Protein AF-A0A8J7P885-F1 (afdb_monomer_lite)

Sequence (194 aa):
MKILTWLSIIPIVLAYNNTQVEKDDLTDRPTIQYDEIVGMGQVSAHTYLARAQAAFRNQSYAKALTLARKTLSLDEDEIEAHLIIAQVLEKKLSTQTEKDPKMMGECVRHWLVVLRAGTGEESGTNYKGMGGIFDHLYKDDEHYITARQHLKNLVGRAPKAWETNARYMKNVLGIEAQTEASGKIISKVKKTEE

Organism: NCBI:txid1906157

Radius of gyration: 26.98 Å; chains: 1; bounding box: 65×98×44 Å

Foldseek 3Di:
DDDDDDDDPDPPPPPPPPPPPPPPPPPPPPPVPCVVVVPPDDQALVNLLVVLVVCVVVVVLVSNLVSLVVSCVRPVLPLSSLVSNLVSLVVVQVPDPDGQLQSLLSSLLSLVSLLCNQACPVVPPCDPVPCGPPPRCPDNVPSNVVSQVSNCVSQVHGDDSPADPVRVSPVRGDPNNPPDPPPDDDDDDDDDDD

InterPro domains:
  IPR011990 Tetratricopeptide-like helical domain superfamily [G3DSA:1.25.40.10] (31-168)
  IPR011990 Tetratricopeptide-like helical domain superfamily [SSF48452] (34-91)

pLDDT: mean 70.59, std 21.62, range [34.53, 96.31]

Secondary structure (DSSP, 8-state):
-------------------------TT-S----GGGTTTTS---HHHHHHHHHHHHHTT-HHHHHHHHHHHHHH-TT-HHHHHHHHHHHHHHHHT-SS--HHHHHHHHHHHHHHHHTT-TTTTT--TTSSSTTTSSTTTSHHHHHHHHHHHHHHHS-PPPTT--HHHHHHHHS-GGG------PPPP-------

Structure (mmCIF, N/CA/C/O backbone):
data_AF-A0A8J7P885-F1
#
_entry.id   AF-A0A8J7P885-F1
#
loop_
_atom_site.group_PDB
_atom_site.id
_atom_site.type_symbol
_atom_site.label_atom_id
_atom_site.label_alt_id
_atom_site.label_comp_id
_atom_site.label_asym_id
_atom_site.label_entity_id
_atom_site.label_seq_id
_atom_site.pdbx_PDB_ins_code
_atom_site.Cartn_x
_atom_site.Cartn_y
_atom_site.Cartn_z
_atom_site.occupancy
_atom_site.B_iso_or_equiv
_atom_site.auth_seq_id
_atom_site.auth_comp_id
_atom_site.auth_asym_id
_atom_site.auth_atom_id
_atom_site.pdbx_PDB_model_num
ATOM 1 N N . MET A 1 1 ? -51.587 66.641 14.653 1.00 37.72 1 MET A N 1
ATOM 2 C CA . MET A 1 1 ? -51.486 66.829 13.184 1.00 37.72 1 MET A CA 1
ATOM 3 C C . MET A 1 1 ? -50.259 66.047 12.724 1.00 37.72 1 MET A C 1
ATOM 5 O O . MET A 1 1 ? -49.204 66.300 13.276 1.00 37.72 1 MET A O 1
ATOM 9 N N . LYS A 1 2 ? -50.437 64.884 12.064 1.00 40.84 2 LYS A N 1
ATOM 10 C CA . LYS A 1 2 ? -50.201 64.672 10.609 1.00 40.84 2 LYS A CA 1
ATOM 11 C C . LYS A 1 2 ? -48.736 65.045 10.245 1.00 40.84 2 LYS A C 1
ATOM 13 O O . LYS A 1 2 ? -48.404 66.203 10.412 1.00 40.84 2 LYS A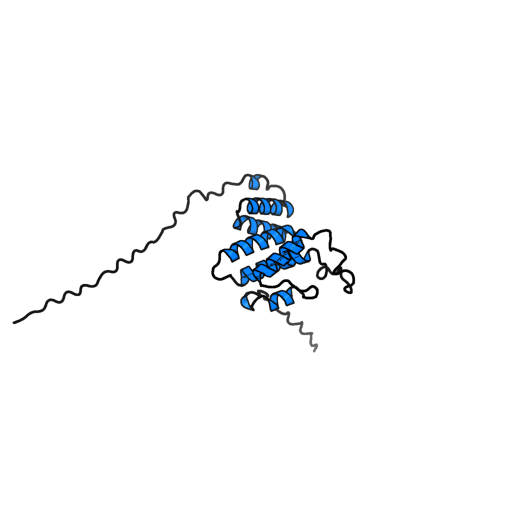 O 1
ATOM 18 N N . ILE A 1 3 ? -47.830 64.198 9.729 1.00 45.34 3 ILE A N 1
ATOM 19 C CA . ILE A 1 3 ? -47.924 62.998 8.869 1.00 45.34 3 ILE A CA 1
ATOM 20 C C . ILE A 1 3 ? -46.605 62.195 8.976 1.00 45.34 3 ILE A C 1
ATOM 22 O O . ILE A 1 3 ? -45.551 62.754 9.263 1.00 45.34 3 ILE A O 1
ATOM 26 N N . LEU A 1 4 ? -46.714 60.888 8.727 1.00 49.19 4 LEU A N 1
ATOM 27 C CA . LEU A 1 4 ? -45.675 59.880 8.523 1.00 49.19 4 LEU A CA 1
ATOM 28 C C . LEU A 1 4 ? -44.536 60.308 7.581 1.00 49.19 4 LEU A C 1
ATOM 30 O O . LEU A 1 4 ? -44.807 60.833 6.506 1.00 49.19 4 LEU A O 1
ATOM 34 N N . THR A 1 5 ? -43.326 59.818 7.862 1.00 53.31 5 THR A N 1
ATOM 35 C CA . THR A 1 5 ? -42.459 59.218 6.832 1.00 53.31 5 THR A CA 1
ATOM 36 C C . THR A 1 5 ? -41.765 57.987 7.409 1.00 53.31 5 THR A C 1
ATOM 38 O O . THR A 1 5 ? -40.911 58.086 8.286 1.00 53.31 5 THR A O 1
ATOM 41 N N . TRP A 1 6 ? -42.180 56.817 6.926 1.00 48.69 6 TRP A N 1
ATOM 42 C CA . TRP A 1 6 ? -41.486 55.544 7.082 1.00 48.69 6 TRP A CA 1
ATOM 43 C C . TRP A 1 6 ? -40.169 55.577 6.299 1.00 48.69 6 TRP A C 1
ATOM 45 O O . TRP A 1 6 ? -40.192 55.794 5.090 1.00 48.69 6 TRP A O 1
ATOM 55 N N . LEU A 1 7 ? -39.044 55.301 6.956 1.00 48.69 7 LEU A N 1
ATOM 56 C CA . LEU A 1 7 ? -37.799 54.916 6.292 1.00 48.69 7 LEU A CA 1
ATOM 57 C C . LEU A 1 7 ? -37.291 53.638 6.954 1.00 48.69 7 LEU A C 1
ATOM 59 O O . LEU A 1 7 ? -36.678 53.649 8.018 1.00 48.69 7 LEU A O 1
ATOM 63 N N . SER A 1 8 ? -37.623 52.520 6.314 1.00 48.50 8 SER A N 1
ATOM 64 C CA . SER A 1 8 ? -37.053 51.207 6.574 1.00 48.50 8 SER A CA 1
ATOM 65 C C . SER A 1 8 ? -35.546 51.259 6.321 1.00 48.50 8 SER A C 1
ATOM 67 O O . SER A 1 8 ? -35.103 51.285 5.172 1.00 48.50 8 SER A O 1
ATOM 69 N N . ILE A 1 9 ? -34.752 51.262 7.386 1.00 50.84 9 ILE A N 1
ATOM 70 C CA . ILE A 1 9 ? -33.314 51.017 7.292 1.00 50.84 9 ILE A CA 1
ATOM 71 C C . ILE A 1 9 ? -33.153 49.499 7.221 1.00 50.84 9 ILE A C 1
ATOM 73 O O . ILE A 1 9 ? -33.123 48.811 8.236 1.00 50.84 9 ILE A O 1
ATOM 77 N N . ILE A 1 10 ? -33.129 48.973 5.998 1.00 51.78 10 ILE A N 1
ATOM 78 C CA . ILE A 1 10 ? -32.665 47.616 5.718 1.00 51.78 10 ILE A CA 1
ATOM 79 C C . ILE A 1 10 ? -31.134 47.692 5.767 1.00 51.78 10 ILE A C 1
ATOM 81 O O . ILE A 1 10 ? -30.555 48.378 4.920 1.00 51.78 10 ILE A O 1
ATOM 85 N N . PRO A 1 11 ? -30.443 47.046 6.722 1.00 49.09 11 PRO A N 1
ATOM 86 C CA . PRO A 1 11 ? -29.003 46.909 6.615 1.00 49.09 11 PRO A CA 1
ATOM 87 C C . PRO A 1 11 ? -28.717 46.000 5.419 1.00 49.09 11 PRO A C 1
ATOM 89 O O . PRO A 1 11 ? -28.990 44.800 5.442 1.00 49.09 11 PRO A O 1
ATOM 92 N N . ILE A 1 12 ? -28.196 46.600 4.348 1.00 52.88 12 ILE A N 1
ATOM 93 C CA . ILE A 1 12 ? -27.575 45.894 3.233 1.00 52.88 12 ILE A CA 1
ATOM 94 C C . ILE A 1 12 ? -26.376 45.158 3.831 1.00 52.88 12 ILE A C 1
ATOM 96 O O . ILE A 1 12 ? -25.311 45.735 4.050 1.00 52.88 12 ILE A O 1
ATOM 100 N N . VAL A 1 13 ? -26.578 43.882 4.155 1.00 50.31 13 VAL A N 1
ATOM 101 C CA . VAL A 1 13 ? -25.497 42.935 4.395 1.00 50.31 13 VAL A CA 1
ATOM 102 C C . VAL A 1 13 ? -24.758 42.829 3.068 1.00 50.31 13 VAL A C 1
ATOM 104 O O . VAL A 1 13 ? -25.179 42.121 2.155 1.00 50.31 13 VAL A O 1
ATOM 107 N N . LEU A 1 14 ? -23.683 43.606 2.939 1.00 49.16 14 LEU A N 1
ATOM 108 C CA . LEU A 1 14 ? -22.639 43.386 1.951 1.00 49.16 14 LEU A CA 1
ATOM 109 C C . LEU A 1 14 ? -22.071 41.996 2.232 1.00 49.16 14 LEU A C 1
ATOM 111 O O . LEU A 1 14 ? -21.162 41.825 3.043 1.00 49.16 14 LEU A O 1
ATOM 115 N N . ALA A 1 15 ? -22.664 40.991 1.591 1.00 48.06 15 ALA A N 1
ATOM 116 C CA . ALA A 1 15 ? -22.045 39.699 1.407 1.00 48.06 15 ALA A CA 1
ATOM 117 C C . ALA A 1 15 ? -20.726 39.968 0.683 1.00 48.06 15 ALA A C 1
ATOM 119 O O . ALA A 1 15 ? -20.687 40.254 -0.514 1.00 48.06 15 ALA A O 1
ATOM 120 N N . TYR A 1 16 ? -19.647 39.956 1.458 1.00 43.72 16 TYR A N 1
ATOM 121 C CA . TYR A 1 16 ? -18.289 39.918 0.961 1.00 43.72 16 TYR A CA 1
ATOM 122 C C . TYR A 1 16 ? -18.133 38.553 0.286 1.00 43.72 16 TYR A C 1
ATOM 124 O O . TYR A 1 16 ? -17.687 37.583 0.896 1.00 43.72 16 TYR A O 1
ATOM 132 N N . ASN A 1 17 ? -18.598 38.452 -0.960 1.00 48.84 17 ASN A N 1
ATOM 133 C CA . ASN A 1 17 ? -18.293 37.338 -1.841 1.00 48.84 17 ASN A CA 1
ATOM 134 C C . ASN A 1 17 ? -16.797 37.420 -2.129 1.00 48.84 17 ASN A C 1
ATOM 136 O O . ASN A 1 17 ? -16.355 38.006 -3.113 1.00 48.84 17 ASN A O 1
ATOM 140 N N . ASN A 1 18 ? -16.013 36.843 -1.223 1.00 49.97 18 ASN A N 1
ATOM 141 C CA . ASN A 1 18 ? -14.626 36.496 -1.447 1.00 49.97 18 ASN A CA 1
ATOM 142 C C . ASN A 1 18 ? -14.597 35.307 -2.413 1.00 49.97 18 ASN A C 1
ATOM 144 O O . ASN A 1 18 ? -14.267 34.184 -2.042 1.00 49.97 18 ASN A O 1
ATOM 148 N N . THR A 1 19 ? -15.002 35.543 -3.659 1.00 46.47 19 THR A N 1
ATOM 149 C CA . THR A 1 19 ? -14.636 34.678 -4.770 1.00 46.47 19 THR A CA 1
ATOM 150 C C . THR A 1 19 ? -13.154 34.918 -5.004 1.00 46.47 19 THR A C 1
ATOM 152 O O . THR A 1 19 ? -12.766 35.800 -5.770 1.00 46.47 19 THR A O 1
ATOM 155 N N . GLN A 1 20 ? -12.321 34.167 -4.286 1.00 34.53 20 GLN A N 1
ATOM 156 C CA . GLN A 1 20 ? -10.961 33.899 -4.723 1.00 34.53 20 GLN A CA 1
ATOM 157 C C . GLN A 1 20 ? -11.100 33.176 -6.061 1.00 34.53 20 GLN A C 1
ATOM 159 O O . GLN A 1 20 ? -11.311 31.969 -6.115 1.00 34.53 20 GLN A O 1
ATOM 164 N N . VAL A 1 21 ? -11.094 33.956 -7.140 1.00 44.78 21 VAL A N 1
ATOM 165 C CA . VAL A 1 21 ? -10.789 33.459 -8.474 1.00 44.78 21 VAL A CA 1
ATOM 166 C C . VAL A 1 21 ? -9.353 32.974 -8.363 1.00 44.78 21 VAL A C 1
ATOM 168 O O . VAL A 1 21 ? -8.416 33.775 -8.341 1.00 44.78 21 VAL A O 1
ATOM 171 N N . GLU A 1 22 ? -9.221 31.671 -8.138 1.00 44.81 22 GLU A N 1
ATOM 172 C CA . GLU A 1 22 ? -7.973 30.932 -8.207 1.00 44.81 22 GLU A CA 1
ATOM 173 C C . GLU A 1 22 ? -7.307 31.333 -9.522 1.00 44.81 22 GLU A C 1
ATOM 175 O O . GLU A 1 22 ? -7.847 31.134 -10.609 1.00 44.81 22 GLU A O 1
ATOM 180 N N . LYS A 1 23 ? -6.199 32.067 -9.413 1.00 41.03 23 LYS A N 1
ATOM 181 C CA . LYS A 1 23 ? -5.384 32.407 -10.569 1.00 41.03 23 LYS A CA 1
ATOM 182 C C . LYS A 1 23 ? -4.807 31.089 -11.048 1.00 41.03 23 LYS A C 1
ATOM 184 O O . LYS A 1 23 ? -3.901 30.580 -10.395 1.00 41.03 23 LYS A O 1
ATOM 189 N N . ASP A 1 24 ? -5.340 30.575 -12.149 1.00 47.22 24 ASP A N 1
ATOM 190 C CA . ASP A 1 24 ? -4.709 29.513 -12.921 1.00 47.22 24 ASP A CA 1
ATOM 191 C C . ASP A 1 24 ? -3.249 29.918 -13.149 1.00 47.22 24 ASP A C 1
ATOM 193 O O . ASP A 1 24 ? -2.937 30.865 -13.882 1.00 47.22 24 ASP A O 1
ATOM 197 N N . ASP A 1 25 ? -2.356 29.265 -12.410 1.00 50.19 25 ASP A N 1
ATOM 198 C CA . ASP A 1 25 ? -0.925 29.465 -12.503 1.00 50.19 25 ASP A CA 1
ATOM 199 C C . ASP A 1 25 ? -0.502 29.018 -13.905 1.00 50.19 25 ASP A C 1
ATOM 201 O O . ASP A 1 25 ? -0.492 27.835 -14.247 1.00 50.19 25 ASP A O 1
ATOM 205 N N . LEU A 1 26 ? -0.170 29.999 -14.743 1.00 49.28 26 LEU A N 1
ATOM 206 C CA . LEU A 1 26 ? 0.285 29.847 -16.124 1.00 49.28 26 LEU A CA 1
ATOM 207 C C . LEU A 1 26 ? 1.691 29.204 -16.213 1.00 49.28 26 LEU A C 1
ATOM 209 O O . LEU A 1 26 ? 2.454 29.480 -17.142 1.00 49.28 26 LEU A O 1
ATOM 213 N N . THR A 1 27 ? 2.050 28.358 -15.247 1.00 49.47 27 THR A N 1
ATOM 214 C CA . THR A 1 27 ? 3.213 27.468 -15.256 1.00 49.47 27 THR A CA 1
ATOM 215 C C . THR A 1 27 ? 2.847 26.003 -15.499 1.00 49.47 27 THR A C 1
ATOM 217 O O . THR A 1 27 ? 3.754 25.214 -15.763 1.00 49.47 27 THR A O 1
ATOM 220 N N . ASP A 1 28 ? 1.557 25.647 -15.580 1.00 47.31 28 ASP A N 1
ATOM 221 C CA . ASP A 1 28 ? 1.092 24.316 -16.013 1.00 47.31 28 ASP A CA 1
ATOM 222 C C . ASP A 1 28 ? 1.153 24.139 -17.544 1.00 47.31 28 ASP A C 1
ATOM 224 O O . ASP A 1 28 ? 0.242 23.660 -18.219 1.00 47.31 28 ASP A O 1
ATOM 228 N N . ARG A 1 29 ? 2.270 24.559 -18.143 1.00 42.81 29 ARG A N 1
ATOM 229 C CA . ARG A 1 29 ? 2.693 23.938 -19.394 1.00 42.81 29 ARG A CA 1
ATOM 230 C C . ARG A 1 29 ? 3.245 22.583 -18.976 1.00 42.81 29 ARG A C 1
ATOM 232 O O . ARG A 1 29 ? 4.101 22.578 -18.087 1.00 42.81 29 ARG A O 1
ATOM 239 N N . PRO A 1 30 ? 2.855 21.459 -19.603 1.00 43.66 30 PRO A N 1
ATOM 240 C CA . PRO A 1 30 ? 3.624 20.244 -19.442 1.00 43.66 30 PRO A CA 1
ATOM 241 C C . PRO A 1 30 ? 5.029 20.597 -19.921 1.00 43.66 30 PRO A C 1
ATOM 243 O O . PRO A 1 30 ? 5.292 20.739 -21.116 1.00 43.66 30 PRO A O 1
ATOM 246 N N . THR A 1 31 ? 5.940 20.829 -18.977 1.00 48.66 31 THR A N 1
ATOM 247 C CA . THR A 1 31 ? 7.351 20.669 -19.259 1.00 48.66 31 THR A CA 1
ATOM 248 C C . THR A 1 31 ? 7.401 19.235 -19.722 1.00 48.66 31 THR A C 1
ATOM 250 O O . THR A 1 31 ? 7.135 18.335 -18.926 1.00 48.66 31 THR A O 1
ATOM 253 N N . ILE A 1 32 ? 7.594 19.045 -21.029 1.00 50.31 32 ILE A N 1
ATOM 254 C CA . ILE A 1 32 ? 7.905 17.748 -21.611 1.00 50.31 32 ILE A CA 1
ATOM 255 C C . ILE A 1 32 ? 9.106 17.295 -20.801 1.00 50.31 32 ILE A C 1
ATOM 257 O O . ILE A 1 32 ? 10.227 17.782 -20.964 1.00 50.31 32 ILE A O 1
ATOM 261 N N . GLN A 1 33 ? 8.820 16.502 -19.777 1.00 50.44 33 GLN A N 1
ATOM 262 C CA . GLN A 1 33 ? 9.817 16.053 -18.843 1.00 50.44 33 GLN A CA 1
ATOM 263 C C . GLN A 1 33 ? 10.689 15.176 -19.724 1.00 50.44 33 GLN A C 1
ATOM 265 O O . GLN A 1 33 ? 10.149 14.333 -20.430 1.00 50.44 33 GLN A O 1
ATOM 270 N N . TYR A 1 34 ? 12.004 15.394 -19.748 1.00 46.97 34 TYR A N 1
ATOM 271 C CA . TYR A 1 34 ? 12.938 14.639 -20.601 1.00 46.97 34 TYR A CA 1
ATOM 272 C C . TYR A 1 34 ? 12.714 13.106 -20.556 1.00 46.97 34 TYR A C 1
ATOM 274 O O . TYR A 1 34 ? 13.082 12.392 -21.481 1.00 46.97 34 TYR A O 1
ATOM 282 N N . ASP A 1 35 ? 12.033 12.621 -19.518 1.00 52.00 35 ASP A N 1
ATOM 283 C CA . ASP A 1 35 ? 11.450 11.290 -19.350 1.00 52.00 35 ASP A CA 1
ATOM 284 C C . ASP A 1 35 ? 10.507 10.805 -20.485 1.00 52.00 35 ASP A C 1
ATOM 286 O O . ASP A 1 35 ? 10.425 9.601 -20.735 1.00 52.00 35 ASP A O 1
ATOM 290 N N . GLU A 1 36 ? 9.803 11.700 -21.184 1.00 50.88 36 GLU A N 1
ATOM 291 C CA . GLU A 1 36 ? 8.942 11.387 -22.339 1.00 50.88 36 GLU A CA 1
ATOM 292 C C . GLU A 1 36 ? 9.771 11.137 -23.611 1.00 50.88 36 GLU A C 1
ATOM 294 O O . GLU A 1 36 ? 9.408 10.310 -24.444 1.00 50.88 36 GLU A O 1
ATOM 299 N N . ILE A 1 37 ? 10.955 11.754 -23.715 1.00 50.09 37 ILE A N 1
ATOM 300 C CA . ILE A 1 37 ? 11.879 11.604 -24.854 1.00 50.09 37 ILE A CA 1
ATOM 301 C C . ILE A 1 37 ? 12.610 10.245 -24.813 1.00 50.09 37 ILE A C 1
ATOM 303 O O . ILE A 1 37 ? 13.047 9.738 -25.842 1.00 50.09 37 ILE A O 1
ATOM 307 N N . VAL A 1 38 ? 12.651 9.579 -23.655 1.00 54.59 38 VAL A N 1
ATOM 308 C CA . VAL A 1 38 ? 13.137 8.189 -23.517 1.00 54.59 38 VAL A CA 1
ATOM 309 C C . VAL A 1 38 ? 12.048 7.158 -23.910 1.00 54.59 38 VAL A C 1
ATOM 311 O O . VAL A 1 38 ? 12.268 5.951 -23.863 1.00 54.59 38 VAL A O 1
ATOM 314 N N . GLY A 1 39 ? 10.858 7.612 -24.326 1.00 52.38 39 GLY A N 1
ATOM 315 C CA . GLY A 1 39 ? 9.650 6.807 -24.551 1.00 52.38 39 GLY A CA 1
ATOM 316 C C . GLY A 1 39 ? 9.472 6.146 -25.926 1.00 52.38 39 GLY A C 1
ATOM 317 O O . GLY A 1 39 ? 8.345 5.794 -26.259 1.00 52.38 39 GLY A O 1
ATOM 318 N N . MET A 1 40 ? 10.523 5.952 -26.734 1.00 49.97 40 MET A N 1
ATOM 319 C CA . MET A 1 40 ? 10.428 5.117 -27.955 1.00 49.97 40 MET A CA 1
ATOM 320 C C . MET A 1 40 ? 10.740 3.627 -27.715 1.00 49.97 40 MET A C 1
ATOM 322 O O . MET A 1 40 ? 10.742 2.835 -28.654 1.00 49.97 40 MET A O 1
ATOM 326 N N . GLY A 1 41 ? 10.998 3.227 -26.467 1.00 56.41 41 GLY A N 1
ATOM 327 C CA . GLY A 1 41 ? 11.028 1.827 -26.041 1.00 56.41 41 GLY A CA 1
ATOM 328 C C . GLY A 1 41 ? 9.778 1.512 -25.226 1.00 56.41 41 GLY A C 1
ATOM 329 O O . GLY A 1 41 ? 9.316 2.364 -24.466 1.00 56.41 41 GLY A O 1
ATOM 330 N N . GLN A 1 42 ? 9.212 0.311 -25.374 1.00 60.06 42 GLN A N 1
ATOM 331 C CA . GLN A 1 42 ? 8.089 -0.115 -24.537 1.00 60.06 42 GLN A CA 1
ATOM 332 C C . GLN A 1 42 ? 8.452 0.049 -23.056 1.00 60.06 42 GLN A C 1
ATOM 334 O O . GLN A 1 42 ? 9.415 -0.544 -22.572 1.00 60.06 42 GLN A O 1
ATOM 339 N N . VAL A 1 43 ? 7.709 0.902 -22.352 1.00 72.00 43 VAL A N 1
ATOM 340 C CA . VAL A 1 43 ? 7.954 1.194 -20.939 1.00 72.00 43 VAL A CA 1
ATOM 341 C C . VAL A 1 43 ? 7.520 -0.026 -20.129 1.00 72.00 43 VAL A C 1
ATOM 343 O O . VAL A 1 43 ? 6.342 -0.377 -20.127 1.00 72.00 43 VAL A O 1
ATOM 346 N N . SER A 1 44 ? 8.468 -0.691 -19.468 1.00 86.06 44 SER A N 1
ATOM 347 C CA . SER A 1 44 ? 8.196 -1.879 -18.654 1.00 86.06 44 SER A CA 1
ATOM 348 C C . SER A 1 44 ? 7.613 -1.511 -17.283 1.00 86.06 44 SER A C 1
ATOM 350 O O . SER A 1 44 ? 7.719 -0.362 -16.834 1.00 86.06 44 SER A O 1
ATOM 352 N N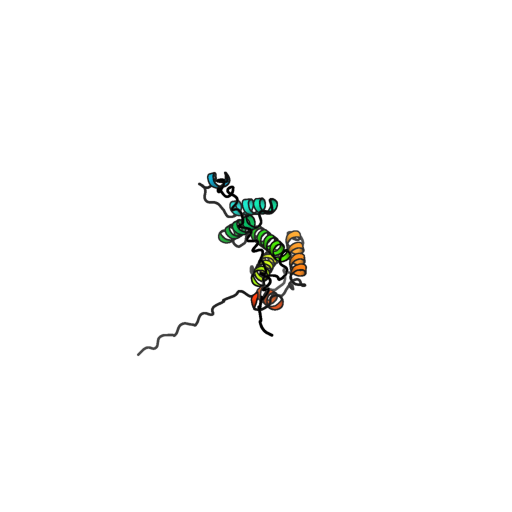 . ALA A 1 45 ? 7.035 -2.496 -16.584 1.00 86.38 45 ALA A N 1
ATOM 353 C CA . ALA A 1 45 ? 6.551 -2.343 -15.207 1.00 86.38 45 ALA A CA 1
ATOM 354 C C . ALA A 1 45 ? 7.633 -1.751 -14.282 1.00 86.38 45 ALA A C 1
ATOM 356 O O . ALA A 1 45 ? 7.374 -0.800 -13.540 1.00 86.38 45 ALA A O 1
ATOM 357 N N . HIS A 1 46 ? 8.876 -2.222 -14.431 1.00 86.81 46 HIS A N 1
ATOM 358 C CA . HIS A 1 46 ? 10.039 -1.739 -13.690 1.00 86.81 46 HIS A CA 1
ATOM 359 C C . HIS A 1 46 ? 10.316 -0.243 -13.913 1.00 86.81 46 HIS A C 1
ATOM 361 O O . HIS A 1 46 ? 10.583 0.495 -12.965 1.00 86.81 46 HIS A O 1
ATOM 367 N N . THR A 1 47 ? 10.208 0.249 -15.152 1.00 89.69 47 THR A N 1
ATOM 368 C CA . THR A 1 47 ? 10.397 1.680 -15.437 1.00 89.69 47 THR A CA 1
ATOM 369 C C . THR A 1 47 ? 9.312 2.533 -14.778 1.00 89.69 47 THR A C 1
ATOM 371 O O . THR A 1 47 ? 9.613 3.592 -14.220 1.00 89.69 47 THR A O 1
ATOM 374 N N . TYR A 1 48 ? 8.053 2.085 -14.802 1.00 93.12 48 TYR A N 1
ATOM 375 C CA . TYR A 1 48 ? 6.977 2.776 -14.086 1.00 93.12 48 TYR A CA 1
ATOM 376 C C . TYR A 1 48 ? 7.202 2.773 -12.574 1.00 93.12 48 TYR A C 1
ATOM 378 O O . TYR A 1 48 ? 7.015 3.816 -11.943 1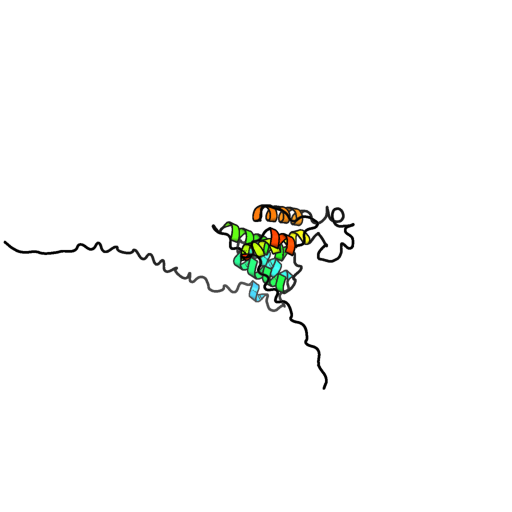.00 93.12 48 TYR A O 1
ATOM 386 N N . LEU A 1 49 ? 7.682 1.660 -12.015 1.00 91.31 49 LEU A N 1
ATOM 387 C CA . LEU A 1 49 ? 7.970 1.539 -10.590 1.00 91.31 49 LEU A CA 1
ATOM 388 C C . LEU A 1 49 ? 9.086 2.492 -10.152 1.00 91.31 49 LEU A C 1
ATOM 390 O O . LEU A 1 49 ? 8.904 3.266 -9.213 1.00 91.31 49 LEU A O 1
ATOM 394 N N . ALA A 1 50 ? 10.211 2.513 -10.871 1.00 92.44 50 ALA A N 1
ATOM 395 C CA . ALA A 1 50 ? 11.331 3.404 -10.567 1.00 92.44 50 ALA A CA 1
ATOM 396 C C . ALA A 1 50 ? 10.901 4.884 -10.581 1.00 92.44 50 ALA A C 1
ATOM 398 O O . ALA A 1 50 ? 11.269 5.670 -9.699 1.00 92.44 50 ALA A O 1
ATOM 399 N N . ARG A 1 51 ? 10.051 5.266 -11.545 1.00 93.19 51 ARG A N 1
ATOM 400 C CA . ARG A 1 51 ? 9.456 6.609 -11.614 1.00 93.19 51 ARG A CA 1
ATOM 401 C C . ARG A 1 51 ? 8.470 6.866 -10.473 1.00 93.19 51 ARG A C 1
ATOM 403 O O . ARG A 1 51 ? 8.448 7.978 -9.944 1.00 93.19 51 ARG A O 1
ATOM 410 N N . ALA A 1 52 ? 7.670 5.873 -10.080 1.00 93.94 52 ALA A N 1
ATOM 411 C CA . ALA A 1 52 ? 6.754 5.977 -8.945 1.00 93.94 52 ALA A CA 1
ATOM 412 C C . ALA A 1 52 ? 7.522 6.219 -7.639 1.00 93.94 52 ALA A C 1
ATOM 414 O O . ALA A 1 52 ? 7.187 7.142 -6.899 1.00 93.94 52 ALA A O 1
ATOM 415 N N . GLN A 1 53 ? 8.604 5.471 -7.404 1.00 94.12 53 GLN A N 1
ATOM 416 C CA . GLN A 1 53 ? 9.489 5.641 -6.250 1.00 94.12 53 GLN A CA 1
ATOM 417 C C . GLN A 1 53 ? 10.141 7.028 -6.235 1.00 94.12 53 GLN A C 1
ATOM 419 O O . GLN A 1 53 ? 10.163 7.697 -5.202 1.00 94.12 53 GLN A O 1
ATOM 424 N N . ALA A 1 54 ? 10.643 7.501 -7.380 1.00 94.38 54 ALA A N 1
ATOM 425 C CA . ALA A 1 54 ? 11.199 8.848 -7.490 1.00 94.38 54 ALA A CA 1
ATOM 426 C C . ALA A 1 54 ? 10.148 9.927 -7.182 1.00 94.38 54 ALA A C 1
ATOM 428 O O . ALA A 1 54 ? 10.406 10.836 -6.393 1.00 94.38 54 ALA A O 1
ATOM 429 N N . ALA A 1 55 ? 8.941 9.802 -7.742 1.00 94.75 55 ALA A N 1
ATOM 430 C CA . ALA A 1 55 ? 7.836 10.712 -7.458 1.00 94.75 55 ALA A CA 1
ATOM 431 C C . ALA A 1 55 ? 7.426 10.679 -5.975 1.00 94.75 55 ALA A C 1
ATOM 433 O O . ALA A 1 55 ? 7.160 11.731 -5.396 1.00 94.75 55 ALA A O 1
ATOM 434 N N . PHE A 1 56 ? 7.421 9.500 -5.347 1.00 94.56 56 PHE A N 1
ATOM 435 C CA . PHE A 1 56 ? 7.111 9.337 -3.929 1.00 94.56 56 PHE A CA 1
ATOM 436 C C . PHE A 1 56 ? 8.148 10.023 -3.031 1.00 94.56 56 PHE A C 1
ATOM 438 O O . PHE A 1 56 ? 7.771 10.792 -2.145 1.00 94.56 56 PHE A O 1
ATOM 445 N N . ARG A 1 57 ? 9.449 9.831 -3.305 1.00 93.25 57 ARG A N 1
ATOM 446 C CA . ARG A 1 57 ? 10.546 10.524 -2.599 1.00 93.25 57 ARG A CA 1
ATOM 447 C C . ARG A 1 57 ? 10.452 12.045 -2.735 1.00 93.25 57 ARG A C 1
ATOM 449 O O . ARG A 1 57 ? 10.680 12.762 -1.767 1.00 93.25 57 ARG A O 1
ATOM 456 N N . ASN A 1 58 ? 10.026 12.525 -3.902 1.00 94.19 58 ASN A N 1
ATOM 457 C CA . ASN A 1 58 ? 9.788 13.945 -4.175 1.00 94.19 58 ASN A CA 1
ATOM 458 C C . ASN A 1 58 ? 8.438 14.454 -3.630 1.00 94.19 58 ASN A C 1
ATOM 460 O O . ASN A 1 58 ? 7.995 15.535 -4.007 1.00 94.19 58 ASN A O 1
ATOM 464 N N . GLN A 1 59 ? 7.746 13.668 -2.796 1.00 93.19 59 GLN A N 1
ATOM 465 C CA . GLN A 1 59 ? 6.440 13.990 -2.200 1.00 93.19 59 GLN A CA 1
ATOM 466 C C . GLN A 1 59 ? 5.331 14.295 -3.225 1.00 93.19 59 GLN A C 1
ATOM 468 O O . GLN A 1 59 ? 4.271 14.819 -2.890 1.00 93.19 59 GLN A O 1
ATOM 473 N N . SER A 1 60 ? 5.534 13.913 -4.487 1.00 94.75 60 SER A N 1
ATOM 474 C CA . SER A 1 60 ? 4.574 14.073 -5.578 1.00 94.75 60 SER A CA 1
ATOM 475 C C . SER A 1 60 ? 3.567 12.918 -5.563 1.00 94.75 60 SER A C 1
ATOM 477 O O . SER A 1 60 ? 3.543 12.070 -6.457 1.00 94.75 60 SER A O 1
ATOM 479 N N . TYR A 1 61 ? 2.735 12.864 -4.520 1.00 94.88 61 TYR A N 1
ATOM 480 C CA . TYR A 1 61 ? 1.884 11.707 -4.211 1.00 94.88 61 TYR A CA 1
ATOM 481 C C . TYR A 1 61 ? 0.856 11.367 -5.293 1.00 94.88 61 TYR A C 1
ATOM 483 O O . TYR A 1 61 ? 0.600 10.193 -5.548 1.00 94.88 61 TYR A O 1
ATOM 491 N N . ALA A 1 62 ? 0.280 12.370 -5.962 1.00 94.19 62 ALA A N 1
ATOM 492 C CA . ALA A 1 62 ? -0.650 12.138 -7.068 1.00 94.19 62 ALA A CA 1
ATOM 493 C C . ALA A 1 62 ? 0.036 11.415 -8.240 1.00 94.19 62 ALA A C 1
ATOM 495 O O . ALA A 1 62 ? -0.484 10.422 -8.746 1.00 94.19 62 ALA A O 1
ATOM 496 N N . LYS A 1 63 ? 1.243 11.861 -8.612 1.00 94.19 63 LYS A N 1
ATOM 497 C CA . LYS A 1 63 ? 2.039 11.242 -9.676 1.00 94.19 63 LYS A CA 1
ATOM 498 C C . LYS A 1 63 ? 2.507 9.839 -9.286 1.00 94.19 63 LYS A C 1
ATOM 500 O O . LYS A 1 63 ? 2.396 8.924 -10.098 1.00 94.19 63 LYS A O 1
ATOM 505 N N . ALA A 1 64 ? 2.979 9.663 -8.051 1.00 95.62 64 ALA A N 1
ATOM 506 C CA . ALA A 1 64 ? 3.402 8.365 -7.529 1.00 95.62 64 ALA A CA 1
ATOM 507 C C . ALA A 1 64 ? 2.266 7.332 -7.590 1.00 95.62 64 ALA A C 1
ATOM 509 O O . ALA A 1 64 ? 2.468 6.236 -8.104 1.00 95.62 64 ALA A O 1
ATOM 510 N N . LEU A 1 65 ? 1.057 7.712 -7.158 1.00 96.12 65 LEU A N 1
ATOM 511 C CA . LEU A 1 65 ? -0.123 6.846 -7.197 1.00 96.12 65 LEU A CA 1
ATOM 512 C C . LEU A 1 65 ? -0.474 6.409 -8.625 1.00 96.12 65 LEU A C 1
ATOM 514 O O . LEU A 1 65 ? -0.714 5.229 -8.867 1.00 96.12 65 LEU A O 1
ATOM 518 N N . THR A 1 66 ? -0.484 7.343 -9.578 1.00 96.12 66 THR A N 1
ATOM 519 C CA . THR A 1 66 ? -0.784 7.036 -10.983 1.00 96.12 66 THR A CA 1
ATOM 520 C C . THR A 1 66 ? 0.251 6.093 -11.592 1.00 96.12 66 THR A C 1
ATOM 522 O O . THR A 1 66 ? -0.114 5.160 -12.302 1.00 96.12 66 THR A O 1
ATOM 525 N N . LEU A 1 67 ? 1.539 6.317 -11.323 1.00 95.12 67 LEU A N 1
ATOM 526 C CA . LEU A 1 67 ? 2.613 5.473 -11.846 1.00 95.12 67 LEU A CA 1
ATOM 527 C C . LEU A 1 67 ? 2.602 4.078 -11.213 1.00 95.12 67 LEU A C 1
ATOM 529 O O . LEU A 1 67 ? 2.715 3.103 -11.944 1.00 95.12 67 LEU A O 1
ATOM 533 N N . ALA A 1 68 ? 2.375 3.973 -9.902 1.00 95.19 68 ALA A N 1
ATOM 534 C CA . ALA A 1 68 ? 2.278 2.685 -9.219 1.00 95.19 68 ALA A CA 1
ATOM 535 C C . ALA A 1 68 ? 1.078 1.856 -9.711 1.00 95.19 68 ALA A C 1
ATOM 537 O O . ALA A 1 68 ? 1.209 0.660 -9.942 1.00 95.19 68 ALA A O 1
ATOM 538 N N . ARG A 1 69 ? -0.078 2.482 -9.979 1.00 95.50 69 ARG A N 1
ATOM 539 C CA . ARG A 1 69 ? -1.213 1.784 -10.615 1.00 95.50 69 ARG A CA 1
ATOM 540 C C . ARG A 1 69 ? -0.889 1.298 -12.028 1.00 95.50 69 ARG A C 1
ATOM 542 O O . ARG A 1 69 ? -1.353 0.233 -12.417 1.00 95.50 69 ARG A O 1
ATOM 549 N N . LYS A 1 70 ? -0.097 2.057 -12.797 1.00 94.31 70 LYS A N 1
ATOM 550 C CA . LYS A 1 70 ? 0.387 1.605 -14.113 1.00 94.31 70 LYS A CA 1
ATOM 551 C C . LYS A 1 70 ? 1.331 0.414 -13.984 1.00 94.31 70 LYS A C 1
ATOM 553 O O . LYS A 1 70 ? 1.220 -0.507 -14.784 1.00 94.31 70 LYS A O 1
ATOM 558 N N . THR A 1 71 ? 2.198 0.401 -12.973 1.00 92.12 71 THR A N 1
ATOM 559 C CA . THR A 1 71 ? 3.002 -0.782 -12.646 1.00 92.12 71 THR A CA 1
ATOM 560 C C . THR A 1 71 ? 2.101 -1.989 -12.406 1.00 92.12 71 THR A C 1
ATOM 562 O O . THR A 1 71 ? 2.249 -2.968 -13.125 1.00 92.12 71 THR A O 1
ATOM 565 N N . LEU A 1 72 ? 1.091 -1.872 -11.534 1.00 91.69 72 LEU A N 1
ATOM 566 C CA . LEU A 1 72 ? 0.157 -2.972 -11.249 1.00 91.69 72 LEU A CA 1
ATOM 567 C C . LEU A 1 72 ? -0.689 -3.416 -12.447 1.00 91.69 72 LEU A C 1
ATOM 569 O O . LEU A 1 72 ? -1.114 -4.561 -12.513 1.00 91.69 72 LEU A O 1
ATOM 573 N N . SER A 1 73 ? -0.934 -2.531 -13.417 1.00 92.00 73 SER A N 1
ATOM 574 C CA . SER A 1 73 ? -1.616 -2.921 -14.658 1.00 92.00 73 SER A CA 1
ATOM 575 C C . SER A 1 73 ? -0.755 -3.779 -15.592 1.00 92.00 73 SER A C 1
ATOM 577 O O . SER A 1 73 ? -1.293 -4.399 -16.506 1.00 92.00 73 SER A O 1
ATOM 579 N N . LEU A 1 74 ? 0.568 -3.777 -15.396 1.00 89.50 74 LEU A N 1
ATOM 580 C CA . LEU A 1 74 ? 1.529 -4.566 -16.169 1.00 89.50 74 LEU A CA 1
ATOM 581 C C . LEU A 1 74 ? 2.032 -5.786 -15.390 1.00 89.50 74 LEU A C 1
ATOM 583 O O . LEU A 1 74 ? 2.295 -6.816 -16.001 1.00 89.50 74 LEU A O 1
ATOM 587 N N . ASP A 1 75 ? 2.174 -5.649 -14.074 1.00 86.06 75 ASP A N 1
ATOM 588 C CA . ASP A 1 75 ? 2.601 -6.689 -13.145 1.00 86.06 75 ASP A CA 1
ATOM 589 C C . ASP A 1 75 ? 1.822 -6.541 -11.832 1.00 86.06 75 ASP A C 1
ATOM 591 O O . ASP A 1 75 ? 2.106 -5.654 -11.025 1.00 86.06 75 ASP A O 1
ATOM 595 N N . GLU A 1 76 ? 0.796 -7.375 -11.658 1.00 87.75 76 GLU A N 1
ATOM 596 C CA . GLU A 1 76 ? -0.108 -7.329 -10.503 1.00 87.75 76 GLU A CA 1
ATOM 597 C C . GLU A 1 76 ? 0.575 -7.783 -9.203 1.00 87.75 76 GLU A C 1
ATOM 599 O O . GLU A 1 76 ? 0.154 -7.369 -8.127 1.00 87.75 76 GLU A O 1
ATOM 604 N N . ASP A 1 77 ? 1.654 -8.567 -9.289 1.00 83.19 77 ASP A N 1
ATOM 605 C CA . ASP A 1 77 ? 2.332 -9.148 -8.126 1.00 83.19 77 ASP A CA 1
ATOM 606 C C . ASP A 1 77 ? 3.460 -8.245 -7.580 1.00 83.19 77 ASP A C 1
ATOM 608 O O . ASP A 1 77 ? 4.142 -8.596 -6.614 1.00 83.19 77 ASP A O 1
ATOM 612 N N . GLU A 1 78 ? 3.661 -7.059 -8.166 1.00 85.75 78 GLU A N 1
ATOM 613 C CA . GLU A 1 78 ? 4.722 -6.123 -7.784 1.00 85.75 78 GLU A CA 1
ATOM 614 C C . GLU A 1 78 ? 4.458 -5.479 -6.407 1.00 85.75 78 GLU A C 1
ATOM 616 O O . GLU A 1 78 ? 3.789 -4.446 -6.264 1.00 85.75 78 GLU A O 1
ATOM 621 N N . ILE A 1 79 ? 5.021 -6.091 -5.363 1.00 88.56 79 ILE A N 1
ATOM 622 C CA . ILE A 1 79 ? 4.815 -5.731 -3.953 1.00 88.56 79 ILE A CA 1
ATOM 623 C C . ILE A 1 79 ? 5.194 -4.279 -3.653 1.00 88.56 79 ILE A C 1
ATOM 625 O O . ILE A 1 79 ? 4.482 -3.596 -2.910 1.00 88.56 79 ILE A O 1
ATOM 629 N N . GLU A 1 80 ? 6.261 -3.763 -4.262 1.00 88.44 80 GLU A N 1
ATOM 630 C CA . GLU A 1 80 ? 6.691 -2.377 -4.054 1.00 88.44 80 GLU A CA 1
ATOM 631 C C . GLU A 1 80 ? 5.656 -1.372 -4.579 1.00 88.44 80 GLU A C 1
ATOM 633 O O . GLU A 1 80 ? 5.432 -0.315 -3.980 1.00 88.44 80 GLU A O 1
ATOM 638 N N . ALA A 1 81 ? 4.952 -1.702 -5.666 1.00 91.88 81 ALA A N 1
ATOM 639 C CA . ALA A 1 81 ? 3.860 -0.867 -6.152 1.00 91.88 81 ALA A CA 1
ATOM 640 C C . ALA A 1 81 ? 2.674 -0.877 -5.171 1.00 91.88 81 ALA A C 1
ATOM 642 O O . ALA A 1 81 ? 2.106 0.187 -4.899 1.00 91.88 81 ALA A O 1
ATOM 643 N N . HIS A 1 82 ? 2.344 -2.028 -4.569 1.00 93.00 82 HIS A N 1
ATOM 644 C CA . HIS A 1 82 ? 1.349 -2.102 -3.490 1.00 93.00 82 HIS A CA 1
ATOM 645 C C . HIS A 1 82 ? 1.755 -1.259 -2.272 1.00 93.00 82 HIS A C 1
ATOM 647 O O . HIS A 1 82 ? 0.917 -0.521 -1.745 1.00 93.00 82 HIS A O 1
ATOM 653 N N . LEU A 1 83 ? 3.026 -1.312 -1.860 1.00 92.62 83 LEU A N 1
ATOM 654 C CA . LEU A 1 83 ? 3.573 -0.523 -0.752 1.00 92.62 83 LEU A CA 1
ATOM 655 C C . LEU A 1 83 ? 3.403 0.985 -0.994 1.00 92.62 83 LEU A C 1
ATOM 657 O O . LEU A 1 83 ? 2.854 1.693 -0.146 1.00 92.62 83 LEU A O 1
ATOM 661 N N . ILE A 1 84 ? 3.818 1.475 -2.168 1.00 94.62 84 ILE A N 1
ATOM 662 C CA . ILE A 1 84 ? 3.711 2.897 -2.531 1.00 94.62 84 ILE A CA 1
ATOM 663 C C . ILE A 1 84 ? 2.249 3.344 -2.521 1.00 94.62 84 ILE A C 1
ATOM 665 O O . ILE A 1 84 ? 1.931 4.403 -1.973 1.00 94.62 84 ILE A O 1
ATOM 669 N N . ILE A 1 85 ? 1.341 2.552 -3.102 1.00 96.00 85 ILE A N 1
ATOM 670 C CA . ILE A 1 85 ? -0.089 2.877 -3.108 1.00 96.00 85 ILE A CA 1
ATOM 671 C C . ILE A 1 85 ? -0.615 2.964 -1.673 1.00 96.00 85 ILE A C 1
ATOM 673 O O . ILE A 1 85 ? -1.233 3.970 -1.322 1.00 96.00 85 ILE A O 1
ATOM 677 N N . ALA A 1 86 ? -0.333 1.967 -0.832 1.00 95.25 86 ALA A N 1
ATOM 678 C CA . ALA A 1 86 ? -0.801 1.932 0.550 1.00 95.25 86 ALA A CA 1
ATOM 679 C C . ALA A 1 86 ? -0.329 3.159 1.350 1.00 95.25 86 ALA A C 1
ATOM 681 O O . ALA A 1 86 ? -1.149 3.861 1.946 1.00 95.25 86 ALA A O 1
ATOM 682 N N . GLN A 1 87 ? 0.963 3.494 1.269 1.00 95.12 87 GLN A N 1
ATOM 683 C CA . GLN A 1 87 ? 1.549 4.657 1.944 1.00 95.12 87 GLN A CA 1
ATOM 684 C C . GLN A 1 87 ? 0.959 5.985 1.452 1.00 95.12 87 GLN A C 1
ATOM 686 O O . GLN A 1 87 ? 0.665 6.879 2.250 1.00 95.12 87 GLN A O 1
ATOM 691 N N . VAL A 1 88 ? 0.755 6.132 0.138 1.00 96.31 88 VAL A N 1
ATOM 692 C CA . VAL A 1 88 ? 0.135 7.335 -0.434 1.00 96.31 88 VAL A CA 1
ATOM 693 C C . VAL A 1 88 ? -1.312 7.483 0.033 1.00 96.31 88 VAL A C 1
ATOM 695 O O . VAL A 1 88 ? -1.717 8.581 0.422 1.00 96.31 88 VAL A O 1
ATOM 698 N N . LEU A 1 89 ? -2.099 6.405 -0.012 1.00 96.00 89 LEU A N 1
ATOM 699 C CA . LEU A 1 89 ? -3.498 6.428 0.412 1.00 96.00 89 LEU A CA 1
ATOM 700 C C . LEU A 1 89 ? -3.618 6.702 1.911 1.00 96.00 89 LEU A C 1
ATOM 702 O O . LEU A 1 89 ? -4.432 7.529 2.308 1.00 96.00 89 LEU A O 1
ATOM 706 N N . GLU A 1 90 ? -2.775 6.088 2.739 1.00 94.25 90 GLU A N 1
ATOM 707 C CA . GLU A 1 90 ? -2.731 6.346 4.180 1.00 94.25 90 GLU A CA 1
ATOM 708 C C . GLU A 1 90 ? -2.406 7.809 4.484 1.00 94.25 90 GLU A C 1
ATOM 710 O O . GLU A 1 90 ? -3.082 8.438 5.300 1.00 94.25 90 GLU A O 1
ATOM 715 N N . LYS A 1 91 ? -1.442 8.397 3.766 1.00 94.06 91 LYS A N 1
ATOM 716 C CA . LYS A 1 91 ? -1.129 9.818 3.915 1.00 94.06 91 LYS A CA 1
ATOM 717 C C . LYS A 1 91 ? -2.310 10.702 3.521 1.00 94.06 91 LYS A C 1
ATOM 719 O O . LYS A 1 91 ? -2.629 11.634 4.255 1.00 94.06 91 LYS A O 1
ATOM 724 N N . LYS A 1 92 ? -3.010 10.394 2.426 1.00 93.38 92 LYS A N 1
ATOM 725 C CA . LYS A 1 92 ? -4.232 11.118 2.033 1.00 93.38 92 LYS A CA 1
ATOM 726 C C . LYS A 1 92 ? -5.329 10.994 3.094 1.00 93.38 92 LYS A C 1
ATOM 728 O O . LYS A 1 92 ? -5.873 12.009 3.518 1.00 93.38 92 LYS A O 1
ATOM 733 N N . LEU A 1 93 ? -5.589 9.787 3.592 1.00 93.00 93 LEU A N 1
ATOM 734 C CA . LEU A 1 93 ? -6.562 9.529 4.660 1.00 93.00 93 LEU A CA 1
ATOM 735 C C . LEU A 1 93 ? -6.206 10.250 5.967 1.00 93.00 93 LEU A C 1
ATOM 737 O O . LEU A 1 93 ? -7.100 10.692 6.677 1.00 93.00 93 LEU A O 1
ATOM 741 N N . SER A 1 94 ? -4.916 10.398 6.285 1.00 92.31 94 SER A N 1
ATOM 742 C CA . SER A 1 94 ? -4.456 11.108 7.489 1.00 92.31 94 SER A CA 1
ATOM 743 C C . SER A 1 94 ? -4.754 12.610 7.465 1.00 92.31 94 SER A C 1
ATOM 745 O O . SER A 1 94 ? -4.875 13.228 8.518 1.00 92.31 94 SER A O 1
ATOM 747 N N . THR A 1 95 ? -4.895 13.191 6.270 1.00 91.38 95 THR A N 1
ATOM 748 C CA . THR A 1 95 ? -5.231 14.613 6.094 1.00 91.38 95 THR A CA 1
ATOM 749 C C . THR A 1 95 ? -6.734 14.883 6.126 1.00 91.38 95 THR A C 1
ATOM 751 O O . THR A 1 95 ? -7.143 16.038 6.199 1.00 91.38 95 THR A O 1
ATOM 754 N N . GLN A 1 96 ? -7.562 13.838 6.065 1.00 90.12 96 GLN A N 1
ATOM 755 C CA . GLN A 1 96 ? -9.016 13.959 6.049 1.00 90.12 96 GLN A CA 1
ATOM 756 C C . GLN A 1 96 ? -9.581 13.952 7.475 1.00 90.12 96 GLN A C 1
ATOM 758 O O . GLN A 1 96 ? -9.226 13.095 8.284 1.00 90.12 96 GLN A O 1
ATOM 763 N N . THR A 1 97 ? -10.500 14.876 7.770 1.00 87.56 97 THR A N 1
ATOM 764 C CA . THR A 1 97 ? -11.242 14.897 9.045 1.00 87.56 97 THR A CA 1
ATOM 765 C C . THR A 1 97 ? -12.190 13.701 9.155 1.00 87.56 97 THR A C 1
ATOM 767 O O . THR A 1 97 ? -12.236 13.034 10.185 1.00 87.56 97 THR A O 1
ATOM 770 N N . GLU A 1 98 ? -12.913 13.409 8.074 1.00 87.62 98 GLU A N 1
ATOM 771 C CA . GLU A 1 98 ? -13.721 12.203 7.904 1.00 87.62 98 GLU A CA 1
ATOM 772 C C . GLU A 1 98 ? -13.086 11.363 6.797 1.00 87.62 98 GLU A C 1
ATOM 774 O O . GLU A 1 98 ? -12.905 11.831 5.673 1.00 87.62 98 GLU A O 1
ATOM 779 N N . LYS A 1 99 ? -12.688 10.137 7.137 1.00 87.75 99 LYS A N 1
ATOM 780 C CA . LYS A 1 99 ? -11.976 9.251 6.215 1.00 87.75 99 LYS A CA 1
ATOM 781 C C . LYS A 1 99 ? -12.948 8.688 5.188 1.00 87.75 99 LYS A C 1
ATOM 783 O O . LYS A 1 99 ? -13.914 8.035 5.575 1.00 87.75 99 LYS A O 1
ATOM 788 N N . ASP A 1 100 ? -12.646 8.861 3.902 1.00 89.44 100 ASP A N 1
ATOM 789 C CA . ASP A 1 100 ? -13.420 8.234 2.827 1.00 89.44 100 ASP A CA 1
ATOM 790 C C . ASP A 1 100 ? -13.407 6.697 2.989 1.00 89.44 100 ASP A C 1
ATOM 792 O O . ASP A 1 100 ? -12.332 6.081 2.898 1.00 89.44 100 ASP A O 1
ATOM 796 N N . PRO A 1 101 ? -14.575 6.052 3.195 1.00 88.69 101 PRO A N 1
ATOM 797 C CA . PRO A 1 101 ? -14.665 4.608 3.375 1.00 88.69 101 PRO A CA 1
ATOM 798 C C . PRO A 1 101 ? -14.060 3.822 2.208 1.00 88.69 101 PRO A C 1
ATOM 800 O O . PRO A 1 101 ? -13.415 2.793 2.423 1.00 88.69 101 PRO A O 1
ATOM 803 N N . LYS A 1 102 ? -14.214 4.299 0.967 1.00 89.69 102 LYS A N 1
ATOM 804 C CA . LYS A 1 102 ? -13.704 3.592 -0.219 1.00 89.69 102 LYS A CA 1
ATOM 805 C C . LYS A 1 102 ? -12.186 3.646 -0.285 1.00 89.69 102 LYS A C 1
ATOM 807 O O . LYS A 1 102 ? -11.543 2.613 -0.471 1.00 89.69 102 LYS A O 1
ATOM 812 N N . MET A 1 103 ? -11.614 4.830 -0.076 1.00 91.06 103 MET A N 1
ATOM 813 C CA . MET A 1 103 ? -10.166 5.018 -0.018 1.00 91.06 103 MET A CA 1
ATOM 814 C C . MET A 1 103 ? -9.540 4.233 1.140 1.00 91.06 103 MET A C 1
ATOM 816 O O . MET A 1 103 ? -8.479 3.630 0.979 1.00 91.06 103 MET A O 1
ATOM 820 N N . MET A 1 104 ? -10.213 4.187 2.291 1.00 91.38 104 MET A N 1
ATOM 821 C CA . MET A 1 104 ? -9.791 3.377 3.431 1.00 91.38 104 MET A CA 1
ATOM 822 C C . MET A 1 104 ? -9.815 1.884 3.102 1.00 91.38 104 MET A C 1
ATOM 824 O O . MET A 1 104 ? -8.846 1.181 3.390 1.00 91.38 104 MET A O 1
ATOM 828 N N . GLY A 1 105 ? -10.877 1.402 2.453 1.00 91.62 105 GLY A N 1
ATOM 829 C CA . GLY A 1 105 ? -10.963 0.013 2.014 1.00 91.62 105 GLY A CA 1
ATOM 830 C C . GLY A 1 105 ? -9.879 -0.361 1.007 1.00 91.62 105 GLY A C 1
ATOM 831 O O . GLY A 1 105 ? -9.289 -1.438 1.100 1.00 91.62 105 GLY A O 1
ATOM 832 N N . GLU A 1 106 ? -9.557 0.549 0.088 1.00 92.94 106 GLU A N 1
ATOM 833 C CA . GLU A 1 106 ? -8.455 0.369 -0.850 1.00 92.94 106 GLU A CA 1
ATOM 834 C C . GLU A 1 106 ? -7.092 0.322 -0.157 1.00 92.94 106 GLU A C 1
ATOM 836 O O . GLU A 1 106 ? -6.318 -0.605 -0.392 1.00 92.94 106 GLU A O 1
ATOM 841 N N . CYS A 1 107 ? -6.827 1.264 0.747 1.00 94.56 107 CYS A N 1
ATOM 842 C CA . CYS A 1 107 ? -5.597 1.311 1.532 1.00 94.56 107 CYS A CA 1
ATOM 843 C C . CYS A 1 107 ? -5.368 0.001 2.304 1.00 94.56 107 CYS A C 1
ATOM 845 O O . CYS A 1 107 ? -4.302 -0.608 2.207 1.00 94.56 107 CYS A O 1
ATOM 847 N N . VAL A 1 108 ? -6.399 -0.485 3.006 1.00 93.38 108 VAL A N 1
ATOM 848 C CA . VAL A 1 108 ? -6.341 -1.747 3.757 1.00 93.38 108 VAL A CA 1
ATOM 849 C C . VAL A 1 108 ? -6.038 -2.930 2.836 1.00 93.38 108 VAL A C 1
ATOM 851 O O . VAL A 1 108 ? -5.230 -3.780 3.198 1.00 93.38 108 VAL A O 1
ATOM 854 N N . ARG A 1 109 ? -6.626 -2.981 1.635 1.00 92.38 109 ARG A N 1
ATOM 855 C CA . ARG A 1 109 ? -6.375 -4.062 0.672 1.00 92.38 109 ARG A CA 1
ATOM 856 C C . ARG A 1 109 ? -4.913 -4.117 0.235 1.00 92.38 109 ARG A C 1
ATOM 858 O O . ARG A 1 109 ? -4.327 -5.193 0.248 1.00 92.38 109 ARG A O 1
ATOM 865 N N . HIS A 1 110 ? -4.310 -2.978 -0.105 1.00 93.19 110 HIS A N 1
ATOM 866 C CA . HIS A 1 110 ? -2.897 -2.955 -0.493 1.00 93.19 110 HIS A CA 1
ATOM 867 C C . HIS A 1 110 ? -1.979 -3.342 0.675 1.00 93.19 110 HIS A C 1
ATOM 869 O O 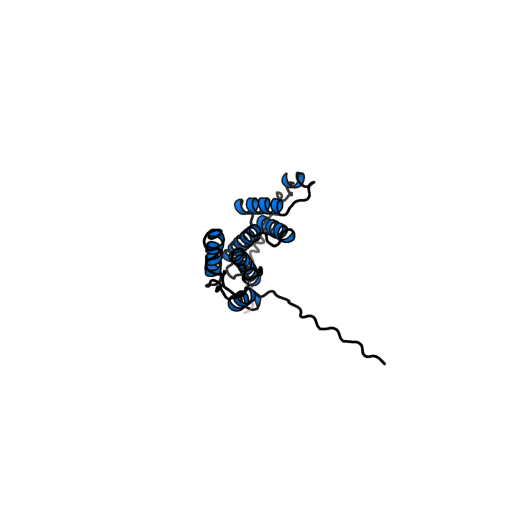. HIS A 1 110 ? -1.067 -4.140 0.479 1.00 93.19 110 HIS A O 1
ATOM 875 N N . TRP A 1 111 ? -2.263 -2.886 1.900 1.00 92.56 111 TRP A N 1
ATOM 876 C CA . TRP A 1 111 ? -1.507 -3.315 3.081 1.00 92.56 111 TRP A CA 1
ATOM 877 C C . TRP A 1 111 ? -1.625 -4.813 3.373 1.00 92.56 111 TRP A C 1
ATOM 879 O O . TRP A 1 111 ? -0.666 -5.426 3.839 1.00 92.56 111 TRP A O 1
ATOM 889 N N . LEU A 1 112 ? -2.780 -5.418 3.094 1.00 90.38 112 LEU A N 1
ATOM 890 C CA . LEU A 1 112 ? -2.964 -6.861 3.225 1.00 90.38 112 LEU A CA 1
ATOM 891 C C . LEU A 1 112 ? -2.150 -7.652 2.199 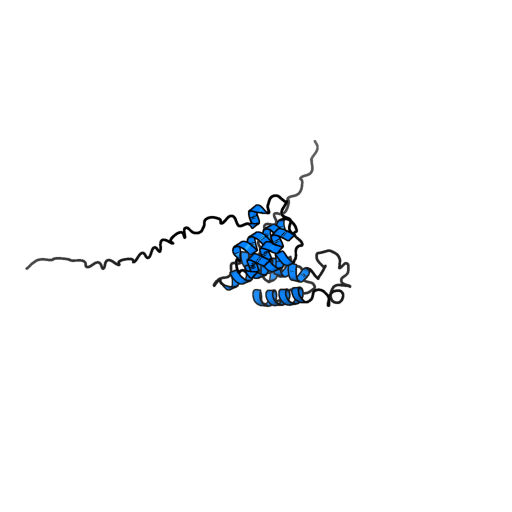1.00 90.38 112 LEU A C 1
ATOM 893 O O . LEU A 1 112 ? -1.609 -8.693 2.560 1.00 90.38 112 LEU A O 1
ATOM 897 N N . VAL A 1 113 ? -2.038 -7.160 0.961 1.00 89.00 113 VAL A N 1
ATOM 898 C CA . VAL A 1 113 ? -1.166 -7.768 -0.057 1.00 89.00 113 VAL A CA 1
ATOM 899 C C . VAL A 1 113 ? 0.290 -7.718 0.403 1.00 89.00 113 VAL A C 1
ATOM 901 O O . VAL A 1 113 ? 0.936 -8.758 0.457 1.00 89.00 113 VAL A O 1
ATOM 904 N N . VAL A 1 114 ? 0.778 -6.556 0.851 1.00 88.44 114 VAL A N 1
ATOM 905 C CA . VAL A 1 114 ? 2.155 -6.410 1.364 1.00 88.44 114 VAL A CA 1
ATOM 906 C C . VAL A 1 114 ? 2.409 -7.331 2.561 1.00 88.44 114 VAL A C 1
ATOM 908 O O . VAL A 1 114 ? 3.434 -8.001 2.625 1.00 88.44 114 VAL A O 1
ATOM 911 N N . LEU A 1 115 ? 1.454 -7.433 3.491 1.00 86.38 115 LEU A N 1
ATOM 912 C CA . LEU A 1 115 ? 1.564 -8.346 4.631 1.00 86.38 115 LEU A CA 1
ATOM 913 C C . LEU A 1 115 ? 1.666 -9.819 4.193 1.00 86.38 115 LEU A C 1
ATOM 915 O O . LEU A 1 115 ? 2.266 -10.635 4.892 1.00 86.38 115 LEU A O 1
ATOM 919 N N . ARG A 1 116 ? 1.041 -10.178 3.069 1.00 79.38 116 ARG A N 1
ATOM 920 C CA . ARG A 1 116 ? 0.912 -11.565 2.605 1.00 79.38 116 ARG A CA 1
ATOM 921 C C . ARG A 1 116 ? 1.865 -11.966 1.503 1.00 79.38 116 ARG A C 1
ATOM 923 O O . ARG A 1 116 ? 1.974 -13.160 1.245 1.00 79.38 116 ARG A O 1
ATOM 930 N N . ALA A 1 117 ? 2.615 -11.018 0.957 1.00 72.06 117 ALA A N 1
ATOM 931 C CA . ALA A 1 117 ? 3.732 -11.273 0.060 1.00 72.06 117 ALA A CA 1
ATOM 932 C C . ALA A 1 117 ? 4.667 -12.383 0.591 1.00 72.06 117 ALA A C 1
ATOM 934 O O . ALA A 1 117 ? 5.148 -13.203 -0.182 1.00 72.06 117 ALA A O 1
ATOM 935 N N . GLY A 1 118 ? 4.835 -12.479 1.921 1.00 53.38 118 GLY A N 1
ATOM 936 C CA . GLY A 1 118 ? 5.591 -13.544 2.597 1.00 53.38 118 GLY A CA 1
ATOM 937 C C . GLY A 1 118 ? 4.777 -14.720 3.175 1.00 53.38 118 GLY A C 1
ATOM 938 O O . GLY A 1 118 ? 5.365 -15.631 3.751 1.00 53.38 118 GLY A O 1
ATOM 939 N N . THR A 1 119 ? 3.439 -14.738 3.079 1.00 48.38 119 THR A N 1
ATOM 940 C CA . THR A 1 119 ? 2.577 -15.808 3.635 1.00 48.38 119 THR A CA 1
ATOM 941 C C . THR A 1 119 ? 1.664 -16.413 2.566 1.00 48.38 119 THR A C 1
ATOM 943 O O . THR A 1 119 ? 0.558 -15.948 2.306 1.00 48.38 119 THR A O 1
ATOM 946 N N . GLY A 1 120 ? 2.125 -17.512 1.965 1.00 43.59 120 GLY A N 1
ATOM 947 C CA . GLY A 1 120 ? 1.494 -18.179 0.822 1.00 43.59 120 GLY A CA 1
ATOM 948 C C . GLY A 1 120 ? 0.224 -18.999 1.089 1.00 43.59 120 GLY A C 1
ATOM 949 O O . GLY A 1 120 ? 0.039 -20.076 0.522 1.00 43.59 120 GLY A O 1
ATOM 950 N N . GLU A 1 121 ? -0.680 -18.516 1.945 1.00 44.56 121 GLU A N 1
ATOM 951 C CA . GLU A 1 121 ? -2.007 -19.139 2.077 1.00 44.56 121 GLU A CA 1
ATOM 952 C C . GLU A 1 121 ? -2.916 -18.816 0.872 1.00 44.56 121 GLU A C 1
ATOM 954 O O . GLU A 1 121 ? -3.759 -19.633 0.513 1.00 44.56 121 GLU A O 1
ATOM 959 N N . GLU A 1 122 ? -2.695 -17.690 0.177 1.00 47.00 122 GLU A N 1
ATOM 960 C CA . GLU A 1 122 ? -3.441 -17.316 -1.043 1.00 47.00 122 GLU A CA 1
ATOM 961 C C . GLU A 1 122 ? -2.707 -17.674 -2.357 1.00 47.00 122 GLU A C 1
ATOM 963 O O . GLU A 1 122 ? -3.349 -17.755 -3.399 1.00 47.00 122 GLU A O 1
ATOM 968 N N . SER A 1 123 ? -1.410 -18.010 -2.312 1.00 44.88 123 SER A N 1
ATOM 969 C CA . SER A 1 123 ? -0.633 -18.542 -3.452 1.00 44.88 123 SER A CA 1
ATOM 970 C C . SER A 1 123 ? -0.580 -20.081 -3.517 1.00 44.88 123 SER A C 1
ATOM 972 O O . SER A 1 123 ? 0.062 -20.651 -4.396 1.00 44.88 123 SER A O 1
ATOM 974 N N . GLY A 1 124 ? -1.288 -20.782 -2.620 1.00 43.03 124 GLY A N 1
ATOM 975 C CA . GLY A 1 124 ? -1.460 -22.241 -2.674 1.00 43.03 124 GLY A CA 1
ATOM 976 C C . GLY A 1 124 ? -0.257 -23.073 -2.211 1.00 43.03 124 GLY A C 1
ATOM 977 O O . GLY A 1 124 ? -0.297 -24.300 -2.304 1.00 43.03 124 GLY A O 1
ATOM 978 N N . THR A 1 125 ? 0.794 -22.455 -1.673 1.00 43.28 125 THR A N 1
ATOM 979 C CA . THR A 1 125 ? 1.992 -23.158 -1.179 1.00 43.28 125 THR A CA 1
ATOM 980 C C . THR A 1 125 ? 1.803 -23.787 0.204 1.00 43.28 125 THR A C 1
ATOM 982 O O . THR A 1 125 ? 2.512 -24.728 0.553 1.00 43.28 125 THR A O 1
ATOM 985 N N . ASN A 1 126 ? 0.785 -23.373 0.964 1.00 45.97 126 ASN A N 1
ATOM 986 C CA . ASN A 1 126 ? 0.484 -23.907 2.296 1.00 45.97 126 ASN A CA 1
ATOM 987 C C . ASN A 1 126 ? -0.584 -25.022 2.282 1.00 45.97 126 ASN A C 1
ATOM 989 O O . ASN A 1 126 ? -1.575 -24.962 3.014 1.00 45.97 126 ASN A O 1
ATOM 993 N N . TYR A 1 127 ? -0.405 -26.081 1.484 1.00 35.69 127 TYR A N 1
ATOM 994 C CA . TYR A 1 127 ? -1.267 -27.266 1.599 1.00 35.69 127 TYR A CA 1
ATOM 995 C C . TYR A 1 127 ? -1.035 -27.939 2.967 1.00 35.69 127 TYR A C 1
ATOM 997 O O . TYR A 1 127 ? 0.051 -28.436 3.252 1.00 35.69 127 TYR A O 1
ATOM 1005 N N . LYS A 1 128 ? -2.077 -27.959 3.813 1.00 37.25 128 LYS A N 1
ATOM 1006 C CA . LYS A 1 128 ? -2.125 -28.561 5.167 1.00 37.25 128 LYS A CA 1
ATOM 1007 C C . LYS A 1 128 ? -1.383 -27.835 6.299 1.00 37.25 128 LYS A C 1
ATOM 1009 O O . LYS A 1 128 ? -0.966 -28.491 7.246 1.00 37.25 128 LYS A O 1
ATOM 1014 N N . GLY A 1 129 ? -1.267 -26.505 6.276 1.00 43.59 129 GLY A N 1
ATOM 1015 C CA . GLY A 1 129 ? -0.989 -25.729 7.503 1.00 43.59 129 GLY A CA 1
ATOM 1016 C C . GLY A 1 129 ? 0.308 -26.078 8.255 1.00 43.59 129 GLY A C 1
ATOM 1017 O O . GLY A 1 129 ? 0.461 -25.691 9.410 1.00 43.59 129 GLY A O 1
ATOM 1018 N N . MET A 1 130 ? 1.242 -26.787 7.613 1.00 41.91 130 MET A N 1
ATOM 1019 C CA . MET A 1 130 ? 2.473 -27.300 8.226 1.00 41.91 130 MET A CA 1
ATOM 1020 C C . MET A 1 130 ? 3.732 -26.575 7.722 1.00 41.91 130 MET A C 1
ATOM 1022 O O . MET A 1 130 ? 4.830 -27.103 7.828 1.00 41.91 130 MET A O 1
ATOM 1026 N N . GLY A 1 131 ? 3.559 -25.353 7.204 1.00 42.94 131 GLY A N 1
ATOM 1027 C CA . GLY A 1 131 ? 4.643 -24.415 6.863 1.00 42.94 131 GLY A CA 1
ATOM 1028 C C . GLY A 1 131 ? 4.361 -22.950 7.243 1.00 42.94 131 GLY A C 1
ATOM 1029 O O . GLY A 1 131 ? 5.207 -22.082 7.079 1.00 42.94 131 GLY A O 1
ATOM 1030 N N . GLY A 1 132 ? 3.182 -22.640 7.795 1.00 45.91 132 GLY A N 1
ATOM 1031 C CA . GLY A 1 132 ? 2.628 -21.276 7.786 1.00 45.91 132 GLY A CA 1
ATOM 1032 C C . GLY A 1 132 ? 2.957 -20.356 8.966 1.00 45.91 132 GLY A C 1
ATOM 1033 O O . GLY A 1 132 ? 2.334 -19.305 9.081 1.00 45.91 132 GLY A O 1
ATOM 1034 N N . ILE A 1 133 ? 3.871 -20.723 9.870 1.00 46.41 133 ILE A N 1
ATOM 1035 C CA . ILE A 1 133 ? 4.256 -19.840 10.994 1.00 46.41 133 ILE A CA 1
ATOM 1036 C C . ILE A 1 133 ? 5.774 -19.751 11.178 1.00 46.41 133 ILE A C 1
ATOM 1038 O O . ILE A 1 133 ? 6.235 -18.719 11.635 1.00 46.41 133 ILE A O 1
ATOM 1042 N N . PHE A 1 134 ? 6.559 -20.768 10.806 1.00 39.78 134 PHE A N 1
ATOM 1043 C CA . PHE A 1 134 ? 7.997 -20.809 11.118 1.00 39.78 134 PHE A CA 1
ATOM 1044 C C . PHE A 1 134 ? 8.935 -20.850 9.903 1.00 39.78 134 PHE A C 1
ATOM 1046 O O . PHE A 1 134 ? 10.130 -20.642 10.086 1.00 39.78 134 PHE A O 1
ATOM 1053 N N . ASP A 1 135 ? 8.436 -21.072 8.682 1.00 42.16 135 ASP A N 1
ATOM 1054 C CA . ASP A 1 135 ? 9.311 -21.377 7.533 1.00 42.16 135 ASP A CA 1
ATOM 1055 C C . ASP A 1 135 ? 9.804 -20.130 6.763 1.00 42.16 135 ASP A C 1
ATOM 1057 O O . ASP A 1 135 ? 10.791 -20.184 6.036 1.00 42.16 135 ASP A O 1
ATOM 1061 N N . HIS A 1 136 ? 9.183 -18.963 6.988 1.00 44.16 136 HIS A N 1
ATOM 1062 C CA . HIS A 1 136 ? 9.563 -17.681 6.364 1.00 44.16 136 HIS A CA 1
ATOM 1063 C C . HIS A 1 136 ? 9.929 -16.570 7.359 1.00 44.16 136 HIS A C 1
ATOM 1065 O O . HIS A 1 136 ? 10.114 -15.424 6.959 1.00 44.16 136 HIS A O 1
ATOM 1071 N N . LEU A 1 137 ? 10.096 -16.905 8.641 1.00 43.78 137 LEU A N 1
ATOM 1072 C CA . LEU A 1 137 ? 10.234 -15.958 9.760 1.00 43.78 137 LEU A CA 1
ATOM 1073 C C . LEU A 1 137 ? 11.525 -15.104 9.769 1.00 43.78 137 LEU A C 1
ATOM 1075 O O . LEU A 1 137 ? 11.831 -14.527 10.802 1.00 43.78 137 LEU A O 1
ATOM 1079 N N . TYR A 1 138 ? 12.328 -15.107 8.697 1.00 44.69 138 TYR A N 1
ATOM 1080 C CA . TYR A 1 138 ? 13.680 -14.526 8.721 1.00 44.69 138 TYR A CA 1
ATOM 1081 C C . TYR A 1 138 ? 14.186 -13.897 7.415 1.00 44.69 138 TYR A C 1
ATOM 1083 O O . TYR A 1 138 ? 15.334 -13.454 7.384 1.00 44.69 138 TYR A O 1
ATOM 1091 N N . LYS A 1 139 ? 13.412 -13.867 6.318 1.00 45.50 139 LYS A N 1
ATOM 1092 C CA . LYS A 1 139 ? 13.919 -13.312 5.041 1.00 45.50 139 LYS A CA 1
ATOM 1093 C C . LYS A 1 139 ? 13.170 -12.104 4.486 1.00 45.50 139 LYS A C 1
ATOM 1095 O O . LYS A 1 139 ? 13.728 -11.466 3.605 1.00 45.50 139 LYS A O 1
ATOM 1100 N N . ASP A 1 140 ? 12.003 -11.751 5.029 1.00 50.72 140 ASP A N 1
ATOM 1101 C CA . ASP A 1 140 ? 11.228 -10.590 4.554 1.00 50.72 140 ASP A CA 1
ATOM 1102 C C . ASP A 1 140 ? 10.480 -9.855 5.693 1.00 50.72 140 ASP A C 1
ATOM 1104 O O . ASP A 1 140 ? 9.364 -9.349 5.551 1.00 50.72 140 ASP A O 1
ATOM 1108 N N . ASP A 1 141 ? 11.094 -9.837 6.883 1.00 56.41 141 ASP A N 1
ATOM 1109 C CA . ASP A 1 141 ? 10.474 -9.360 8.129 1.00 56.41 141 ASP A CA 1
ATOM 1110 C C . ASP A 1 141 ? 10.098 -7.872 8.103 1.00 56.41 141 ASP A C 1
ATOM 1112 O O . ASP A 1 141 ? 9.160 -7.458 8.787 1.00 56.41 141 ASP A O 1
ATOM 1116 N N . GLU A 1 142 ? 10.795 -7.046 7.323 1.00 67.44 142 GLU A N 1
ATOM 1117 C CA . GLU A 1 142 ? 10.615 -5.596 7.383 1.00 67.44 142 GLU A CA 1
ATOM 1118 C C . GLU A 1 142 ? 9.264 -5.162 6.796 1.00 67.44 142 GLU A C 1
ATOM 1120 O O . GLU A 1 142 ? 8.495 -4.451 7.454 1.00 67.44 142 GLU A O 1
ATOM 1125 N N . HIS A 1 143 ? 8.899 -5.658 5.611 1.00 71.81 143 HIS A N 1
ATOM 1126 C CA . HIS A 1 143 ? 7.604 -5.355 4.992 1.00 71.81 143 HIS A CA 1
ATOM 1127 C C . HIS A 1 143 ? 6.434 -5.982 5.759 1.00 71.81 143 HIS A C 1
ATOM 1129 O O . HIS A 1 143 ? 5.385 -5.353 5.925 1.00 71.81 143 HIS A O 1
ATOM 1135 N N . TYR A 1 144 ? 6.623 -7.182 6.318 1.00 77.25 144 TYR A N 1
ATOM 1136 C CA . TYR A 1 144 ? 5.605 -7.835 7.138 1.00 77.25 144 TYR A CA 1
ATOM 1137 C C . TYR A 1 144 ? 5.315 -7.055 8.429 1.00 77.25 144 TYR A C 1
ATOM 1139 O O . TYR A 1 144 ? 4.158 -6.753 8.746 1.00 77.25 144 TYR A O 1
ATOM 1147 N N . ILE A 1 145 ? 6.358 -6.716 9.195 1.00 81.50 145 ILE A N 1
ATOM 1148 C CA . ILE A 1 145 ? 6.217 -6.010 10.475 1.00 81.50 145 ILE A CA 1
ATOM 1149 C C . ILE A 1 145 ? 5.625 -4.617 10.246 1.00 81.50 145 ILE A C 1
ATOM 1151 O O . ILE A 1 145 ? 4.706 -4.218 10.971 1.00 81.50 145 ILE A O 1
ATOM 1155 N N . THR A 1 146 ? 6.100 -3.901 9.224 1.00 86.06 146 THR A N 1
ATOM 1156 C CA . THR A 1 146 ? 5.588 -2.567 8.884 1.00 86.06 146 THR A CA 1
ATOM 1157 C C . THR A 1 146 ? 4.118 -2.630 8.482 1.00 86.06 146 THR A C 1
ATOM 1159 O O . THR A 1 146 ? 3.296 -1.962 9.114 1.00 86.06 146 THR A O 1
ATOM 1162 N N . ALA A 1 147 ? 3.736 -3.494 7.536 1.00 87.94 147 ALA A N 1
ATOM 1163 C CA . ALA A 1 147 ? 2.344 -3.642 7.111 1.00 87.94 147 ALA A CA 1
ATOM 1164 C C . ALA A 1 147 ? 1.419 -4.010 8.280 1.00 87.94 147 ALA A C 1
ATOM 1166 O O . ALA A 1 147 ? 0.329 -3.452 8.436 1.00 87.94 147 ALA A O 1
ATOM 1167 N N . ARG A 1 148 ? 1.872 -4.901 9.170 1.00 88.50 148 ARG A N 1
ATOM 1168 C CA . ARG A 1 148 ? 1.123 -5.284 10.373 1.00 88.50 148 ARG A CA 1
ATOM 1169 C C . ARG A 1 148 ? 0.883 -4.095 11.300 1.00 88.50 148 ARG A C 1
ATOM 1171 O O . ARG A 1 148 ? -0.201 -3.987 11.881 1.00 88.50 148 ARG A O 1
ATOM 1178 N N . GLN A 1 149 ? 1.881 -3.233 11.473 1.00 91.06 149 GLN A N 1
ATOM 1179 C CA . GLN A 1 149 ? 1.760 -2.038 12.299 1.00 91.06 149 GLN A CA 1
ATOM 1180 C C . GLN A 1 149 ? 0.819 -1.010 11.660 1.00 91.06 149 GLN A C 1
ATOM 1182 O O . GLN A 1 149 ? -0.058 -0.491 12.350 1.00 91.06 149 GLN A O 1
ATOM 1187 N N . HIS A 1 150 ? 0.931 -0.777 10.351 1.00 92.69 150 HIS A N 1
ATOM 1188 C CA . HIS A 1 150 ? 0.040 0.123 9.615 1.00 92.69 150 HIS A CA 1
ATOM 1189 C C . HIS A 1 150 ? -1.420 -0.332 9.680 1.00 92.69 150 HIS A C 1
ATOM 1191 O O . HIS A 1 150 ? -2.296 0.463 10.016 1.00 92.69 150 HIS A O 1
ATOM 1197 N N . LEU A 1 151 ? -1.696 -1.628 9.504 1.00 92.00 151 LEU A N 1
ATOM 1198 C CA . LEU A 1 151 ? -3.047 -2.176 9.668 1.00 92.00 151 LEU A CA 1
ATOM 1199 C C . LEU A 1 151 ? -3.591 -1.951 11.086 1.00 92.00 151 LEU A C 1
ATOM 1201 O O . LEU A 1 151 ? -4.716 -1.483 11.250 1.00 92.00 151 LEU A O 1
ATOM 1205 N N . LYS A 1 152 ? -2.791 -2.198 12.132 1.00 91.69 152 LYS A N 1
ATOM 1206 C CA . LYS A 1 152 ? -3.206 -1.888 13.513 1.00 91.69 152 LYS A CA 1
ATOM 1207 C C . LYS A 1 152 ? -3.512 -0.404 13.713 1.00 91.69 152 LYS A C 1
ATOM 1209 O O . LYS A 1 152 ? -4.482 -0.094 14.393 1.00 91.69 152 LYS A O 1
ATOM 1214 N N . ASN A 1 153 ? -2.721 0.492 13.133 1.00 90.75 153 ASN A N 1
ATOM 1215 C CA . ASN A 1 153 ? -2.925 1.934 13.269 1.00 90.75 153 ASN A CA 1
ATOM 1216 C C . ASN A 1 153 ? -4.172 2.412 12.508 1.00 90.75 153 ASN A C 1
ATOM 1218 O O . ASN A 1 153 ? -4.913 3.261 12.999 1.00 90.75 153 ASN A O 1
ATOM 1222 N N . LEU A 1 154 ? -4.420 1.855 11.321 1.00 89.94 154 LEU A N 1
ATOM 1223 C CA . LEU A 1 154 ? -5.548 2.224 10.468 1.00 89.94 154 LEU A CA 1
ATOM 1224 C C . LEU A 1 154 ? -6.888 1.742 11.020 1.00 89.94 154 LEU A C 1
ATOM 1226 O O . LEU A 1 154 ? -7.873 2.475 10.945 1.00 89.94 154 LEU A O 1
ATOM 1230 N N . VAL A 1 155 ? -6.926 0.511 11.538 1.00 89.75 155 VAL A N 1
ATOM 1231 C CA . VAL A 1 155 ? -8.185 -0.187 11.838 1.00 89.75 155 VAL A CA 1
ATOM 1232 C C . VAL A 1 155 ? -8.278 -0.766 13.251 1.00 89.75 155 VAL A C 1
ATOM 1234 O O . VAL A 1 155 ? -9.260 -1.415 13.603 1.00 89.75 155 VAL A O 1
ATOM 1237 N N . GLY A 1 156 ? -7.242 -0.587 14.068 1.00 88.81 156 GLY A N 1
ATOM 1238 C CA . GLY A 1 156 ? -7.197 -1.043 15.459 1.00 88.81 156 GLY A CA 1
ATOM 1239 C C . GLY A 1 156 ? -6.798 -2.509 15.658 1.00 88.81 156 GLY A C 1
ATOM 1240 O O . GLY A 1 156 ? -6.612 -2.937 16.796 1.00 88.81 156 GLY A O 1
ATOM 1241 N N . ARG A 1 157 ? -6.636 -3.310 14.592 1.00 89.50 157 ARG A N 1
ATOM 1242 C CA . ARG A 1 157 ? -6.225 -4.722 14.707 1.00 89.50 157 ARG A CA 1
ATOM 1243 C C . ARG A 1 157 ? -5.424 -5.226 13.511 1.00 89.50 157 ARG A C 1
ATOM 1245 O O . ARG A 1 157 ? -5.674 -4.842 12.377 1.00 89.50 157 ARG A O 1
ATOM 1252 N N . ALA A 1 158 ? -4.539 -6.189 13.751 1.00 87.50 158 ALA A N 1
ATOM 1253 C CA . ALA A 1 158 ? -3.907 -6.972 12.687 1.00 87.50 158 ALA A CA 1
ATOM 1254 C C . ALA A 1 158 ? -4.785 -8.179 12.289 1.00 87.50 158 ALA A C 1
ATOM 1256 O O . ALA A 1 158 ? -5.569 -8.660 13.122 1.00 87.50 158 ALA A O 1
ATOM 1257 N N . PRO A 1 159 ? -4.670 -8.687 11.048 1.00 86.56 159 PRO A N 1
ATOM 1258 C CA . PRO A 1 159 ? -5.314 -9.935 10.648 1.00 86.56 159 PRO A CA 1
ATOM 1259 C C . PRO A 1 159 ? -4.746 -11.119 11.431 1.00 86.56 159 PRO A C 1
ATOM 1261 O O . PRO A 1 159 ? -3.575 -11.136 11.821 1.00 86.56 159 PRO A O 1
ATOM 1264 N N . LYS A 1 160 ? -5.602 -12.110 11.690 1.00 83.94 160 LYS A N 1
ATOM 1265 C CA . LYS A 1 160 ? -5.180 -13.376 12.303 1.00 83.94 160 LYS A CA 1
ATOM 1266 C C . LYS A 1 160 ? -4.584 -14.289 11.232 1.00 83.94 160 LYS A C 1
ATOM 1268 O O . LYS A 1 160 ? -4.983 -14.207 10.077 1.00 83.94 160 LYS A O 1
ATOM 1273 N N . ALA A 1 161 ? -3.694 -15.193 11.638 1.00 75.06 161 ALA A N 1
ATOM 1274 C CA . ALA A 1 161 ? -3.015 -16.111 10.717 1.00 75.06 161 ALA A CA 1
ATOM 1275 C C . ALA A 1 161 ? -3.971 -17.030 9.933 1.00 75.06 161 ALA A C 1
ATOM 1277 O O . ALA A 1 161 ? -3.612 -17.484 8.867 1.00 75.06 161 ALA A O 1
ATOM 1278 N N . TRP A 1 162 ? -5.177 -17.284 10.450 1.00 74.94 162 TRP A N 1
ATOM 1279 C CA . TRP A 1 162 ? -6.206 -18.136 9.835 1.00 74.94 162 TRP A CA 1
ATOM 1280 C C . TRP A 1 162 ? -7.401 -17.339 9.274 1.00 74.94 162 TRP A C 1
ATOM 1282 O O . TRP A 1 162 ? -8.500 -17.871 9.090 1.00 74.94 162 TRP A O 1
ATOM 1292 N N . GLU A 1 163 ? -7.262 -16.019 9.125 1.00 79.38 163 GLU A N 1
ATOM 1293 C CA . GLU A 1 163 ? -8.322 -15.137 8.633 1.00 79.38 163 GLU A CA 1
ATOM 1294 C C . GLU A 1 163 ? -8.041 -14.733 7.182 1.00 79.38 163 GLU A C 1
ATOM 1296 O O . GLU A 1 163 ? -7.023 -14.114 6.894 1.00 79.38 163 GLU A O 1
ATOM 1301 N N . THR A 1 164 ? -8.961 -15.031 6.261 1.00 84.88 164 THR A N 1
ATOM 1302 C CA . THR A 1 164 ? -8.836 -14.642 4.844 1.00 84.88 164 THR A CA 1
ATOM 1303 C C . THR A 1 164 ? -8.972 -13.129 4.644 1.00 84.88 164 THR A C 1
ATOM 1305 O O . THR A 1 164 ? -9.540 -12.440 5.497 1.00 84.88 164 THR A O 1
ATOM 1308 N N . ASN A 1 165 ? -8.499 -12.598 3.506 1.00 84.81 165 ASN A N 1
ATOM 1309 C CA . ASN A 1 165 ? -8.556 -11.159 3.212 1.00 84.81 165 ASN A CA 1
ATOM 1310 C C . ASN A 1 165 ? -9.998 -10.643 3.218 1.00 84.81 165 ASN A C 1
ATOM 1312 O O . ASN A 1 165 ? -10.321 -9.682 3.917 1.00 84.81 165 ASN A O 1
ATOM 1316 N N . ALA A 1 166 ? -10.891 -11.361 2.533 1.00 83.88 166 ALA A N 1
ATOM 1317 C CA . ALA A 1 166 ? -12.315 -11.047 2.491 1.00 83.88 166 ALA A CA 1
ATOM 1318 C C . ALA A 1 166 ? -12.956 -11.050 3.890 1.00 83.88 166 ALA A C 1
ATOM 1320 O O . ALA A 1 166 ? -13.722 -10.148 4.236 1.00 83.88 166 ALA A O 1
ATOM 1321 N N . ARG A 1 167 ? -12.618 -12.037 4.735 1.00 85.25 167 ARG A N 1
ATOM 1322 C CA . ARG A 1 167 ? -13.137 -12.110 6.108 1.00 85.25 167 ARG A CA 1
ATOM 1323 C C . ARG A 1 167 ? -12.608 -10.962 6.964 1.00 85.25 167 ARG A C 1
ATOM 1325 O O . ARG A 1 167 ? -13.381 -10.364 7.710 1.00 85.25 167 ARG A O 1
ATOM 1332 N N . TYR A 1 168 ? -11.323 -10.639 6.838 1.00 87.75 168 TYR A N 1
ATOM 1333 C CA . TYR A 1 168 ? -10.711 -9.527 7.554 1.00 87.75 168 TYR A CA 1
ATOM 1334 C C . TYR A 1 168 ? -11.348 -8.194 7.168 1.00 87.75 168 TYR A C 1
ATOM 1336 O O . TYR A 1 168 ? -11.795 -7.466 8.056 1.00 87.75 168 TYR A O 1
ATOM 1344 N N . MET A 1 169 ? -11.459 -7.920 5.865 1.00 87.56 169 MET A N 1
ATOM 1345 C CA . MET A 1 169 ? -12.091 -6.713 5.340 1.00 87.56 169 MET A CA 1
ATOM 1346 C C . MET A 1 169 ? -13.534 -6.591 5.816 1.00 87.56 169 MET A C 1
ATOM 1348 O O . MET A 1 169 ? -13.897 -5.546 6.339 1.00 87.56 169 MET A O 1
ATOM 1352 N N . LYS A 1 170 ? -14.334 -7.662 5.754 1.00 86.88 170 LYS A N 1
ATOM 1353 C CA . LYS A 1 170 ? -15.724 -7.640 6.235 1.00 86.88 170 LYS A CA 1
ATOM 1354 C C . LYS A 1 170 ? -15.856 -7.271 7.717 1.00 86.88 170 LYS A C 1
ATOM 1356 O O . LYS A 1 170 ? -16.814 -6.615 8.108 1.00 86.88 170 LYS A O 1
ATOM 1361 N N . ASN A 1 171 ? -14.916 -7.727 8.541 1.00 85.19 171 ASN A N 1
ATOM 1362 C CA . ASN A 1 171 ? -14.925 -7.492 9.986 1.00 85.19 171 ASN A CA 1
ATOM 1363 C C . ASN A 1 171 ? -14.439 -6.089 10.373 1.00 85.19 171 ASN A C 1
ATOM 1365 O O . ASN A 1 171 ? -14.709 -5.633 11.479 1.00 85.19 171 ASN A O 1
ATOM 1369 N N . VAL A 1 172 ? -13.643 -5.459 9.512 1.00 84.75 172 VAL A N 1
ATOM 1370 C CA . VAL A 1 172 ? -12.928 -4.210 9.800 1.00 84.75 172 VAL A CA 1
ATOM 1371 C C . VAL A 1 172 ? -13.566 -3.011 9.114 1.00 84.75 172 VAL A C 1
ATOM 1373 O O . VAL A 1 172 ? -13.594 -1.914 9.663 1.00 84.75 172 VAL A O 1
ATOM 1376 N N . LEU A 1 173 ? -14.057 -3.222 7.903 1.00 82.19 173 LEU A N 1
ATOM 1377 C CA . LEU A 1 173 ? -14.629 -2.203 7.052 1.00 82.19 173 LEU A CA 1
ATOM 1378 C C . LEU A 1 173 ? -16.151 -2.337 7.078 1.00 82.19 173 LEU A C 1
ATOM 1380 O O . LEU A 1 173 ? -16.691 -3.429 6.880 1.00 82.19 173 LEU A O 1
ATOM 1384 N N . GLY A 1 174 ? -16.844 -1.216 7.288 1.00 68.75 174 GLY A N 1
ATOM 1385 C CA . GLY A 1 174 ? -18.293 -1.140 7.103 1.00 68.75 174 GLY A CA 1
ATOM 1386 C C . GLY A 1 174 ? -18.702 -1.491 5.666 1.00 68.75 174 GLY A C 1
ATOM 1387 O O . GLY A 1 174 ? -17.868 -1.521 4.760 1.00 68.75 174 GLY A O 1
ATOM 1388 N N . ILE A 1 175 ? -19.997 -1.739 5.448 1.00 62.53 175 ILE A N 1
ATOM 1389 C CA . ILE A 1 175 ? -20.557 -2.136 4.138 1.00 62.53 175 ILE A CA 1
ATOM 1390 C C . ILE A 1 175 ? -20.149 -1.148 3.027 1.00 62.53 175 ILE A C 1
ATOM 1392 O O . ILE A 1 175 ? -19.864 -1.553 1.907 1.00 62.53 175 ILE A O 1
ATOM 1396 N N . GLU A 1 176 ? -20.035 0.139 3.351 1.00 57.34 176 GLU A N 1
ATOM 1397 C CA . GLU A 1 176 ? -19.707 1.219 2.408 1.00 57.34 176 GLU A CA 1
ATOM 1398 C C . GLU A 1 176 ? -18.267 1.174 1.869 1.00 57.34 176 GLU A C 1
ATOM 1400 O O . GLU A 1 176 ? -17.987 1.656 0.771 1.00 57.34 176 GLU A O 1
ATOM 1405 N N . ALA A 1 177 ? -17.354 0.560 2.620 1.00 60.72 177 ALA A N 1
ATOM 1406 C CA . ALA A 1 177 ? -15.955 0.379 2.244 1.00 60.72 177 ALA A CA 1
ATOM 1407 C C . ALA A 1 177 ? -15.714 -0.947 1.490 1.00 60.72 177 ALA A C 1
ATOM 1409 O O . ALA A 1 177 ? -14.668 -1.130 0.861 1.00 60.72 177 ALA A O 1
ATOM 1410 N N . GLN A 1 178 ? -16.691 -1.863 1.508 1.00 57.88 178 GLN A N 1
ATOM 1411 C CA . GLN A 1 178 ? -16.679 -3.127 0.769 1.00 57.88 178 GLN A CA 1
ATOM 1412 C C . GLN A 1 178 ? -17.170 -2.884 -0.663 1.00 57.88 178 GLN A C 1
ATOM 1414 O O . GLN A 1 178 ? -18.292 -3.214 -1.035 1.00 57.88 178 GLN A O 1
ATOM 1419 N N . THR A 1 179 ? -16.336 -2.269 -1.497 1.00 51.62 179 THR A N 1
ATOM 1420 C CA . THR A 1 179 ? -16.614 -2.180 -2.937 1.00 51.62 179 THR A CA 1
ATOM 1421 C C . THR A 1 179 ? -16.293 -3.514 -3.612 1.00 51.62 179 THR A C 1
ATOM 1423 O O . THR A 1 179 ? -15.269 -3.668 -4.263 1.00 51.62 179 THR A O 1
ATOM 1426 N N . GLU A 1 180 ? -17.195 -4.484 -3.460 1.00 47.84 180 GLU A N 1
ATOM 1427 C CA . GLU A 1 180 ? -17.305 -5.641 -4.350 1.00 47.84 180 GLU A CA 1
ATOM 1428 C C . GLU A 1 180 ? -18.725 -5.696 -4.919 1.00 47.84 180 GLU A C 1
ATOM 1430 O O . GLU A 1 180 ? -19.645 -6.250 -4.320 1.00 47.84 180 GLU A O 1
ATOM 1435 N N . ALA A 1 181 ? -18.915 -5.151 -6.120 1.00 42.25 181 ALA A N 1
ATOM 1436 C CA . ALA A 1 181 ? -20.025 -5.570 -6.968 1.00 42.25 181 ALA A CA 1
ATOM 1437 C C . ALA A 1 181 ? -19.636 -6.894 -7.648 1.00 42.25 181 ALA A C 1
ATOM 1439 O O . ALA A 1 181 ? -19.337 -6.934 -8.838 1.00 42.25 181 ALA A O 1
ATOM 1440 N N . SER A 1 182 ? -19.606 -7.985 -6.878 1.00 41.56 182 SER A N 1
ATOM 1441 C CA . SER A 1 182 ? -19.513 -9.343 -7.421 1.00 41.56 182 SER A CA 1
ATOM 1442 C C . SER A 1 182 ? -20.910 -9.778 -7.870 1.00 41.56 182 SER A C 1
ATOM 1444 O O . SER A 1 182 ? -21.708 -10.326 -7.106 1.00 41.56 182 SER A O 1
ATOM 1446 N N . GLY A 1 183 ? -21.257 -9.438 -9.113 1.00 37.03 183 GLY A N 1
ATOM 1447 C CA . GLY A 1 183 ? -22.480 -9.901 -9.760 1.00 37.03 183 GLY A CA 1
ATOM 1448 C C . GLY A 1 183 ? -22.421 -11.412 -9.985 1.00 37.03 183 GLY A C 1
ATOM 1449 O O . GLY A 1 183 ? -21.651 -11.903 -10.806 1.00 37.03 183 GLY A O 1
ATOM 1450 N N . LYS A 1 184 ? -23.240 -12.164 -9.247 1.00 40.22 184 LYS A N 1
ATOM 1451 C CA . LYS A 1 184 ? -23.384 -13.618 -9.379 1.00 40.22 184 LYS A CA 1
ATOM 1452 C C . LYS A 1 184 ? -23.977 -13.987 -10.749 1.00 40.22 184 LYS A C 1
ATOM 1454 O O . LYS A 1 184 ? -25.059 -13.530 -11.105 1.00 40.22 184 LYS A O 1
ATOM 1459 N N . ILE A 1 185 ? -23.284 -14.863 -11.478 1.00 52.56 185 ILE A N 1
ATOM 1460 C CA . ILE A 1 185 ? -23.715 -15.486 -12.739 1.00 52.56 185 ILE A CA 1
ATOM 1461 C C . ILE A 1 185 ? -25.017 -16.270 -12.508 1.00 52.56 185 ILE A C 1
ATOM 1463 O O . ILE A 1 185 ? -25.050 -17.175 -11.670 1.00 52.56 185 ILE A O 1
ATOM 1467 N N . ILE A 1 186 ? -26.074 -15.970 -13.270 1.00 55.56 186 ILE A N 1
ATOM 1468 C CA . ILE A 1 186 ? -27.256 -16.838 -13.349 1.00 55.56 186 ILE A CA 1
ATOM 1469 C C . ILE A 1 186 ? -26.996 -17.883 -14.438 1.00 55.56 186 ILE A C 1
ATOM 1471 O O . ILE A 1 186 ? -26.693 -17.575 -15.588 1.00 55.56 186 ILE A O 1
ATOM 1475 N N . SER A 1 187 ? -27.050 -19.138 -14.008 1.00 38.97 187 SER A N 1
ATOM 1476 C CA . SER A 1 187 ? -26.766 -20.365 -14.745 1.00 38.97 187 SER A CA 1
ATOM 1477 C C . SER A 1 187 ? -27.590 -20.554 -16.025 1.00 38.97 187 SER A C 1
ATOM 1479 O O . SER A 1 187 ? -28.773 -20.229 -16.070 1.00 38.97 187 SER A O 1
ATOM 1481 N N . LYS A 1 188 ? -26.959 -21.201 -17.019 1.00 46.91 188 LYS A N 1
ATOM 1482 C CA . LYS A 1 188 ? -27.556 -21.770 -18.241 1.00 46.91 188 LYS A CA 1
ATOM 1483 C C . LYS A 1 188 ? -28.893 -22.475 -17.968 1.00 46.91 188 LYS A C 1
ATOM 1485 O O . LYS A 1 188 ? -28.925 -23.455 -17.225 1.00 46.91 188 LYS A O 1
ATOM 1490 N N . VAL A 1 189 ? -29.949 -22.066 -18.669 1.00 48.16 189 VAL A N 1
ATOM 1491 C CA . VAL A 1 189 ? -31.143 -22.900 -18.863 1.00 48.16 189 VAL A CA 1
ATOM 1492 C C . VAL A 1 189 ? -30.822 -23.922 -19.956 1.00 48.16 189 VAL A C 1
ATOM 1494 O O . VAL A 1 189 ? -30.445 -23.563 -21.072 1.00 48.16 189 VAL A O 1
ATOM 1497 N N . LYS A 1 190 ? -30.894 -25.208 -19.600 1.00 43.03 190 LYS A N 1
ATOM 1498 C CA . LYS A 1 190 ? -30.780 -26.340 -20.525 1.00 43.03 190 LYS A CA 1
ATOM 1499 C C . LYS A 1 190 ? -32.025 -26.406 -21.420 1.00 43.03 190 LYS A C 1
ATOM 1501 O O . LYS A 1 190 ? -33.141 -26.232 -20.952 1.00 43.03 190 LYS A O 1
ATOM 1506 N N . LYS A 1 191 ?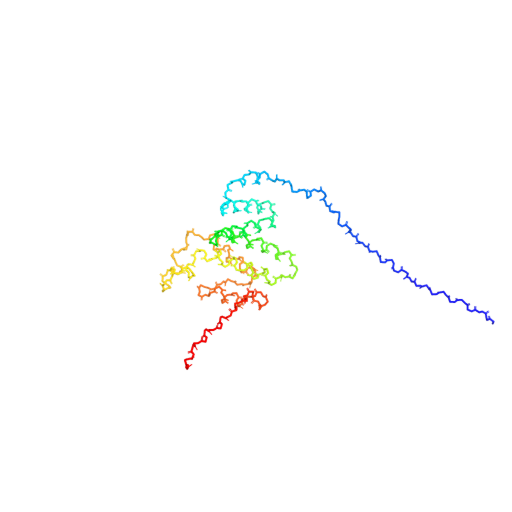 -31.748 -26.700 -22.688 1.00 45.56 191 LYS A N 1
ATOM 1507 C CA . LYS A 1 191 ? -32.615 -27.121 -23.797 1.00 45.56 191 LYS A CA 1
ATOM 1508 C C . LYS A 1 191 ? -33.751 -28.062 -23.348 1.00 45.56 191 LYS A C 1
ATOM 1510 O O . LYS A 1 191 ? -33.456 -29.073 -22.712 1.00 45.56 191 LYS A O 1
ATOM 1515 N N . THR A 1 192 ? -34.987 -27.770 -23.752 1.00 47.66 192 THR A N 1
ATOM 1516 C CA . THR A 1 192 ? -36.076 -28.759 -23.816 1.00 47.66 192 THR A CA 1
ATOM 1517 C C . THR A 1 192 ? -36.327 -29.051 -25.290 1.00 47.66 192 THR A C 1
ATOM 1519 O O . THR A 1 192 ? -36.515 -28.128 -26.081 1.00 47.66 192 THR A O 1
ATOM 1522 N N . GLU A 1 193 ? -36.203 -30.321 -25.649 1.00 42.72 193 GLU A N 1
ATOM 1523 C CA . GLU A 1 193 ? -36.593 -30.887 -26.936 1.00 42.72 193 GLU A CA 1
ATOM 1524 C C . GLU A 1 193 ? -38.115 -31.042 -26.961 1.00 42.72 193 GLU A C 1
ATOM 1526 O O . GLU A 1 193 ? -38.675 -31.530 -25.981 1.00 42.72 193 GLU A O 1
ATOM 1531 N N . GLU A 1 194 ? -38.741 -30.634 -28.063 1.00 39.84 194 GLU A N 1
ATOM 1532 C CA . GLU A 1 194 ? -39.898 -31.280 -28.700 1.00 39.84 194 GLU A CA 1
ATOM 1533 C C . GLU A 1 194 ? -39.938 -30.858 -30.176 1.00 39.84 194 GLU A C 1
ATOM 1535 O O . GLU A 1 194 ? -39.744 -29.649 -30.450 1.00 39.84 194 GLU A O 1
#